Protein AF-A0A7S1T3N8-F1 (afdb_monomer)

Sequence (313 aa):
MVVNMQRLPTLLLLVLVLAVSGAQSAGCPNKCYRQGACTRGVCSCYRGFAGPDCVFELEHEAPGRPPYTTLVEGQEAPNKMRIAVASAQILGSTFHDDLDVVIPGLTVARQLAAQKHHVTLIFNMHEQRDMELRKVWQATLMEEGIQLQIIYYTNHYYLPSNLAQSFETYAWLSDWVQAGNKPYDIVFFHDGHGLPYISALAKHQDIPVSGLRDTLLVMSSQLPLLWLTTKGGGPGLKNVDELEINFIEHESARLMDHVIASSPYFDKWMHDRNWKLPWTTFTLPQPLPLGDIARLQAARHGGARGPKAGAEG

Nearest PDB structures (foldseek):
  3h2m-assembly2_B-3  TM=2.557E-01  e=8.636E-02  Bacillus anthracis str. A2012
  3h22-assembly2_B-3  TM=2.305E-01  e=5.942E-02  Bacillus anthracis str. A2012
  3h2f-assembly2_B-3  TM=2.416E-01  e=8.114E-02  Bacillus anthracis str. A2012
  3v5o-assembly2_B  TM=2.464E-01  e=2.199E-01  Bacillus anthracis str. A0248
  3tyc-assembly2_B  TM=2.323E-01  e=5.262E-01  Bacillus anthracis str. A2012

Secondary structure (DSSP, 8-state):
----TTSHHHHHHHHHHHHTTT---PPPGGGGGGSEEEETTEEEEPTTEESTTS-EE-------S-------TTPPPSS--EEEEEEEPPTT--TTS-HHHH-TTHHHHHHHHHTT-EEEEEEE-S----HHHHHHHHHHHHHTTEEEEEE---S-TTS-HHHHHHHHHHHHHHHHHHTTPPPPSEEEE-S-TTTTHHHHHHHHTT-TTSS-TT-EEEEEESS-HHHHHHTSS--S--SHHHHHHHHHHHHHHHH-SEEEESSHHHHHHHHTTT----TTEEE-PPPPPHHHHHHHHHHHHTTS----PPP--

Foldseek 3Di:
DDDDPPPVVVVVVVVVVVVVPPPDQDWAVVVLVVQADTDSNAGDGDPQFDDRSRPDRNDPPVVPVPPPPVVPVPDQDDDAFFEEEEFEADPPDDPVDDPCNRTVRVLVQLVSVVSVHQYEYEYEYADDPDPPVVVVVQVVVVVSNYHYHYDHDFPPPVDQPLVRLLVVVQVVQLVCVVVVHQHGQEYEYEDRLLSPQVLLVCCVVVVVSSNCVNHAYEYEDEQHLQCCQVVVPHVGDDDPSSVVSNVSSLNSQQSHPEYEYQAPVRVVVCVVVVRNHPPRYYYHHDDDHPVVVVVVVVVVVVPPDDDDDDDDD

Structure (mmCIF, N/CA/C/O backbone):
data_AF-A0A7S1T3N8-F1
#
_entry.id   AF-A0A7S1T3N8-F1
#
loop_
_atom_site.group_PDB
_atom_site.id
_atom_site.type_symbol
_atom_site.label_atom_id
_atom_site.label_alt_id
_atom_site.label_comp_id
_atom_site.label_asym_id
_atom_site.label_entity_id
_atom_site.label_seq_id
_atom_site.pdbx_PDB_ins_code
_atom_site.Cartn_x
_atom_site.Cartn_y
_atom_site.Cartn_z
_atom_site.occupancy
_atom_site.B_iso_or_equiv
_atom_site.auth_seq_id
_atom_site.auth_comp_id
_atom_site.auth_asym_id
_atom_site.auth_atom_id
_atom_site.pdbx_PDB_model_num
ATOM 1 N N . MET A 1 1 ? 36.416 -58.253 0.883 1.00 39.53 1 MET A N 1
ATOM 2 C CA . MET A 1 1 ? 35.378 -57.920 -0.116 1.00 39.53 1 MET A CA 1
ATOM 3 C C . MET A 1 1 ? 34.855 -56.530 0.202 1.00 39.53 1 MET A C 1
ATOM 5 O O . MET A 1 1 ? 34.050 -56.386 1.108 1.00 39.53 1 MET A O 1
ATOM 9 N N . VAL A 1 2 ? 35.391 -55.501 -0.455 1.00 34.88 2 VAL A N 1
ATOM 10 C CA . VAL A 1 2 ? 34.926 -54.117 -0.284 1.00 34.88 2 VAL A CA 1
ATOM 11 C C . VAL A 1 2 ? 33.882 -53.870 -1.366 1.00 34.88 2 VAL A C 1
ATOM 13 O O . VAL A 1 2 ? 34.214 -53.832 -2.550 1.00 34.88 2 VAL A O 1
ATOM 16 N N . VAL A 1 3 ? 32.611 -53.795 -0.973 1.00 39.34 3 VAL A N 1
ATOM 17 C CA . VAL A 1 3 ? 31.518 -53.448 -1.886 1.00 39.34 3 VAL A CA 1
ATOM 18 C C . VAL A 1 3 ? 31.625 -51.955 -2.184 1.00 39.34 3 VAL A C 1
ATOM 20 O O . VAL A 1 3 ? 31.587 -51.119 -1.285 1.00 39.34 3 VAL A O 1
ATOM 23 N N . ASN A 1 4 ? 31.807 -51.627 -3.459 1.00 42.50 4 ASN A N 1
ATOM 24 C CA . ASN A 1 4 ? 31.943 -50.261 -3.944 1.00 42.50 4 ASN A CA 1
ATOM 25 C C . ASN A 1 4 ? 30.584 -49.531 -3.852 1.00 42.50 4 ASN A C 1
ATOM 27 O O . ASN A 1 4 ? 29.713 -49.707 -4.703 1.00 42.50 4 ASN A O 1
ATOM 31 N N . MET A 1 5 ? 30.403 -48.725 -2.800 1.00 50.06 5 MET A N 1
ATOM 32 C CA . MET A 1 5 ? 29.178 -47.967 -2.486 1.00 50.06 5 MET A CA 1
ATOM 33 C C . MET A 1 5 ? 28.913 -46.750 -3.399 1.00 50.06 5 MET A C 1
ATOM 35 O O . MET A 1 5 ? 27.932 -46.042 -3.192 1.00 50.06 5 MET A O 1
ATOM 39 N N . GLN A 1 6 ? 29.722 -46.495 -4.434 1.00 56.12 6 GLN A N 1
ATOM 40 C CA . GLN A 1 6 ? 29.578 -45.298 -5.282 1.00 56.12 6 GLN A CA 1
ATOM 41 C C . GLN A 1 6 ? 28.647 -45.456 -6.501 1.00 56.12 6 GLN A C 1
ATOM 43 O O . GLN A 1 6 ? 28.441 -44.491 -7.229 1.00 56.12 6 GLN A O 1
ATOM 48 N N . ARG A 1 7 ? 28.058 -46.638 -6.747 1.00 52.31 7 ARG A N 1
ATOM 49 C CA . ARG A 1 7 ? 27.159 -46.872 -7.907 1.00 52.31 7 ARG A CA 1
ATOM 50 C C . ARG A 1 7 ? 25.672 -47.031 -7.567 1.00 52.31 7 ARG A C 1
ATOM 52 O O . ARG A 1 7 ? 24.852 -47.111 -8.477 1.00 52.31 7 ARG A O 1
ATOM 59 N N . LEU A 1 8 ? 25.315 -47.043 -6.281 1.00 53.03 8 LEU A N 1
ATOM 60 C CA . LEU A 1 8 ? 23.922 -47.128 -5.832 1.00 53.03 8 LEU A CA 1
ATOM 61 C C . LEU A 1 8 ? 23.061 -45.876 -6.133 1.00 53.03 8 LEU A C 1
ATOM 63 O O . LEU A 1 8 ? 21.901 -46.064 -6.498 1.00 53.03 8 LEU A O 1
ATOM 67 N N . PRO A 1 9 ? 23.560 -44.619 -6.045 1.00 58.12 9 PRO A N 1
ATOM 68 C CA . PRO A 1 9 ? 22.686 -43.454 -6.208 1.00 58.12 9 PRO A CA 1
ATOM 69 C C . PRO A 1 9 ? 22.286 -43.212 -7.670 1.00 58.12 9 PRO A C 1
ATOM 71 O O . PRO A 1 9 ? 21.166 -42.787 -7.933 1.00 58.12 9 PRO A O 1
ATOM 74 N N . THR A 1 10 ? 23.146 -43.541 -8.637 1.00 56.47 10 THR A N 1
ATOM 75 C CA . THR A 1 10 ? 22.876 -43.328 -10.069 1.00 56.47 10 THR A CA 1
ATOM 76 C C . THR A 1 10 ? 21.867 -44.325 -10.629 1.00 56.47 10 THR A C 1
ATOM 78 O O . THR A 1 10 ? 21.039 -43.947 -11.451 1.00 56.47 10 THR A O 1
ATOM 81 N N . LEU A 1 11 ? 21.898 -45.581 -10.167 1.00 55.72 11 LEU A N 1
ATOM 82 C CA . LEU A 1 11 ? 20.945 -46.607 -10.597 1.00 55.72 11 LEU A CA 1
ATOM 83 C C . LEU A 1 11 ? 19.537 -46.331 -10.042 1.00 55.72 11 LEU A C 1
ATOM 85 O O . LEU A 1 11 ? 18.557 -46.496 -10.763 1.00 55.72 11 LEU A O 1
ATOM 89 N N . LEU A 1 12 ? 19.440 -45.849 -8.794 1.00 58.31 12 LEU A N 1
ATOM 90 C CA . LEU A 1 12 ? 18.167 -45.448 -8.185 1.00 58.31 12 LEU A CA 1
ATOM 91 C C . LEU A 1 12 ? 17.565 -44.224 -8.894 1.00 58.31 12 LEU A C 1
ATOM 93 O O . LEU A 1 12 ? 16.363 -44.196 -9.149 1.00 58.31 12 LEU A O 1
ATOM 97 N N . LEU A 1 13 ? 18.405 -43.249 -9.271 1.00 56.78 13 LEU A N 1
ATOM 98 C CA . LEU A 1 13 ? 17.987 -42.078 -10.047 1.00 56.78 13 LEU A CA 1
ATOM 99 C C . LEU A 1 13 ? 17.473 -42.476 -11.440 1.00 56.78 13 LEU A C 1
ATOM 101 O O . LEU A 1 13 ? 16.457 -41.958 -11.887 1.00 56.78 13 LEU A O 1
ATOM 105 N N . LEU A 1 14 ? 18.139 -43.420 -12.114 1.00 57.19 14 LEU A N 1
ATOM 106 C CA . LEU A 1 14 ? 17.744 -43.886 -13.448 1.00 57.19 14 LEU A CA 1
ATOM 107 C C . LEU A 1 14 ? 16.432 -44.684 -13.421 1.00 57.19 14 LEU A C 1
ATOM 109 O O . LEU A 1 14 ? 15.612 -44.529 -14.321 1.00 57.19 14 LEU A O 1
ATOM 113 N N . VAL A 1 15 ? 16.197 -45.487 -12.377 1.00 61.00 15 VAL A N 1
ATOM 114 C CA . VAL A 1 15 ? 14.921 -46.199 -12.172 1.00 61.00 15 VAL A CA 1
ATOM 115 C C . VAL A 1 15 ? 13.784 -45.219 -11.861 1.00 61.00 15 VAL A C 1
ATOM 117 O O . VAL A 1 15 ? 12.695 -45.376 -12.404 1.00 61.00 15 VAL A O 1
ATOM 120 N N . LEU A 1 16 ? 14.036 -44.164 -11.076 1.00 56.06 16 LEU A N 1
ATOM 121 C CA . LEU A 1 16 ? 13.071 -43.079 -10.843 1.00 56.06 16 LEU A CA 1
ATOM 122 C C . LEU A 1 16 ? 12.761 -42.283 -12.122 1.0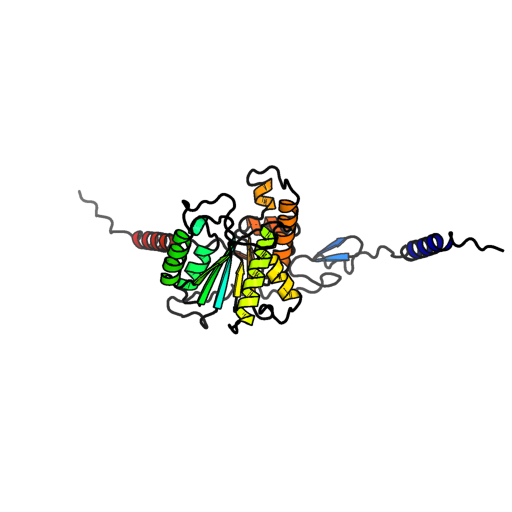0 56.06 16 LEU A C 1
ATOM 124 O O . LEU A 1 16 ? 11.599 -41.998 -12.390 1.00 56.06 16 LEU A O 1
ATOM 128 N N . VAL A 1 17 ? 13.765 -41.973 -12.949 1.00 58.44 17 VAL A N 1
ATOM 129 C CA . VAL A 1 17 ? 13.575 -41.255 -14.226 1.00 58.44 17 VAL A CA 1
ATOM 130 C C . VAL A 1 17 ? 12.825 -42.114 -15.256 1.00 58.44 17 VAL A C 1
ATOM 132 O O . VAL A 1 17 ? 11.947 -41.615 -15.962 1.00 58.44 17 VAL A O 1
ATOM 135 N N . LEU A 1 18 ? 13.105 -43.420 -15.319 1.00 54.91 18 LEU A N 1
ATOM 136 C CA . LEU A 1 18 ? 12.407 -44.338 -16.225 1.00 54.91 18 LEU A CA 1
ATOM 137 C C . LEU A 1 18 ? 10.982 -44.673 -15.750 1.00 54.91 18 LEU A C 1
ATOM 139 O O . LEU A 1 18 ? 10.100 -44.838 -16.590 1.00 54.91 18 LEU A O 1
ATOM 143 N N . ALA A 1 19 ? 10.715 -44.683 -14.439 1.00 52.31 19 ALA A N 1
ATOM 144 C CA . ALA A 1 19 ? 9.365 -44.857 -13.893 1.00 52.31 19 ALA A CA 1
ATOM 145 C C . ALA A 1 19 ? 8.427 -43.662 -14.176 1.00 52.31 19 ALA A C 1
ATOM 147 O O . ALA A 1 19 ? 7.209 -43.825 -14.170 1.00 52.31 19 ALA A O 1
ATOM 148 N N . VAL A 1 20 ? 8.971 -42.477 -14.484 1.00 50.81 20 VAL A N 1
ATOM 149 C CA . VAL A 1 20 ? 8.196 -41.271 -14.850 1.00 50.81 20 VAL A CA 1
ATOM 150 C C . VAL A 1 20 ? 7.869 -41.214 -16.354 1.00 50.81 20 VAL A C 1
ATOM 152 O O . VAL A 1 20 ? 7.015 -40.441 -16.781 1.00 50.81 20 VAL A O 1
ATOM 155 N N . SER A 1 21 ? 8.462 -42.079 -17.182 1.00 49.44 21 SER A N 1
ATOM 156 C CA . SER A 1 21 ? 8.301 -42.027 -18.648 1.00 49.44 21 SER A CA 1
ATOM 157 C C . SER A 1 21 ? 7.080 -42.795 -19.189 1.00 49.44 21 SER A C 1
ATOM 159 O O . SER A 1 21 ? 6.990 -43.063 -20.384 1.00 49.44 21 SER A O 1
ATOM 161 N N . GLY A 1 22 ? 6.117 -43.131 -18.325 1.00 51.34 22 GLY A N 1
ATOM 162 C CA . GLY A 1 22 ? 4.872 -43.824 -18.682 1.00 51.34 22 GLY A CA 1
ATOM 163 C C . GLY A 1 22 ? 3.629 -42.935 -18.817 1.00 51.34 22 GLY A C 1
ATOM 164 O O . GLY A 1 22 ? 2.530 -43.467 -18.954 1.00 51.34 22 GLY A O 1
ATOM 165 N N . ALA A 1 23 ? 3.749 -41.604 -18.771 1.00 50.69 23 ALA A N 1
ATOM 166 C CA . ALA A 1 23 ? 2.613 -40.717 -19.018 1.00 50.69 23 ALA A CA 1
ATOM 167 C C . ALA A 1 23 ? 2.347 -40.623 -20.527 1.00 50.69 23 ALA A C 1
ATOM 169 O O . ALA A 1 23 ? 2.868 -39.755 -21.228 1.00 50.69 23 ALA A O 1
ATOM 170 N N . GLN A 1 24 ? 1.532 -41.557 -21.024 1.00 49.16 24 GLN A N 1
ATOM 171 C CA . GLN A 1 24 ? 0.805 -41.425 -22.283 1.00 49.16 24 GLN A CA 1
ATOM 172 C C . GLN A 1 24 ? 0.286 -39.986 -22.381 1.00 49.16 24 GLN A C 1
ATOM 174 O O . GLN A 1 24 ? -0.334 -39.500 -21.434 1.00 49.16 24 GLN A O 1
ATOM 179 N N . SER A 1 25 ? 0.538 -39.296 -23.495 1.00 56.06 25 SER A N 1
ATOM 180 C CA . SER A 1 25 ? -0.051 -37.986 -23.760 1.00 56.06 25 SER A CA 1
ATOM 181 C C . SER A 1 25 ? -1.568 -38.134 -23.879 1.00 56.06 25 SER A C 1
ATOM 183 O O . SER A 1 25 ? -2.114 -38.263 -24.977 1.00 56.06 25 SER A O 1
ATOM 185 N N . ALA A 1 26 ? -2.253 -38.165 -22.740 1.00 67.56 26 ALA A N 1
ATOM 186 C CA . ALA A 1 26 ? -3.680 -37.978 -22.682 1.00 67.56 26 ALA A CA 1
ATOM 187 C C . ALA A 1 26 ? -3.944 -36.600 -23.292 1.00 67.56 26 ALA A C 1
ATOM 189 O O . ALA A 1 26 ? -3.371 -35.591 -22.868 1.00 67.56 26 ALA A O 1
ATOM 190 N N . GLY A 1 27 ? -4.758 -36.560 -24.348 1.00 82.31 27 GLY A N 1
ATOM 191 C CA . GLY A 1 27 ? -5.314 -35.295 -24.808 1.00 82.31 27 GLY A CA 1
ATOM 192 C C . GLY A 1 27 ? -5.984 -34.588 -23.630 1.00 82.31 27 GLY A C 1
ATOM 193 O O . GLY A 1 27 ? -6.394 -35.240 -22.670 1.00 82.31 27 GLY A O 1
ATOM 194 N N . CYS A 1 28 ? -6.075 -33.261 -23.679 1.00 88.81 28 CYS A N 1
ATOM 195 C CA . CYS A 1 28 ? -6.696 -32.544 -22.573 1.00 88.81 28 CYS A CA 1
ATOM 196 C C . CYS A 1 28 ? -8.110 -33.071 -22.305 1.00 88.81 28 CYS A C 1
ATOM 198 O O . CYS A 1 28 ? -8.856 -33.318 -23.267 1.00 88.81 28 CYS A O 1
ATOM 200 N N . PRO A 1 29 ? -8.480 -33.235 -21.025 1.00 90.00 29 PRO A N 1
ATOM 201 C CA . PRO A 1 29 ? -9.778 -33.771 -20.652 1.00 90.00 29 PRO A CA 1
ATOM 202 C C . PRO A 1 29 ? -10.873 -32.922 -21.305 1.00 90.00 29 PRO A C 1
ATOM 204 O O . PRO A 1 29 ? -10.806 -31.693 -21.308 1.00 90.00 29 PRO A O 1
ATOM 207 N N . ASN A 1 30 ? -11.800 -33.592 -21.996 1.00 91.06 30 ASN A N 1
ATOM 208 C CA . ASN A 1 30 ? -12.905 -32.986 -22.750 1.00 91.06 30 ASN A CA 1
ATOM 209 C C . ASN A 1 30 ? -12.514 -31.813 -23.677 1.00 91.06 30 ASN A C 1
ATOM 211 O O . ASN A 1 30 ? -13.335 -30.944 -23.969 1.00 91.06 30 ASN A O 1
ATOM 215 N N . LYS A 1 31 ? -11.260 -31.771 -24.164 1.00 92.25 31 LYS A N 1
ATOM 216 C CA . LYS A 1 31 ? -10.701 -30.651 -24.950 1.00 92.25 31 LYS A CA 1
ATOM 217 C C . LYS A 1 31 ? -10.884 -29.293 -24.253 1.00 92.25 31 LYS A C 1
ATOM 219 O O . LYS A 1 31 ? -11.163 -28.289 -24.912 1.00 92.25 31 LYS A O 1
ATOM 224 N N . CYS A 1 32 ? -10.761 -29.284 -22.926 1.00 91.00 32 CYS A N 1
ATOM 225 C CA . CYS A 1 32 ? -10.996 -28.122 -22.071 1.00 91.00 32 CYS A CA 1
ATOM 226 C C . CYS A 1 32 ? -12.376 -27.478 -22.272 1.00 91.00 32 CYS A C 1
ATOM 228 O O . CYS A 1 32 ? -12.496 -26.265 -22.136 1.00 91.00 32 CYS A O 1
ATOM 230 N N . TYR A 1 33 ? -13.373 -28.241 -22.745 1.00 92.25 33 TYR A N 1
ATOM 231 C CA . TYR A 1 33 ? -14.685 -27.749 -23.188 1.00 92.25 33 TYR A CA 1
ATOM 232 C C . TYR A 1 33 ? -14.634 -26.550 -24.158 1.00 92.25 33 TYR A C 1
ATOM 234 O O . TYR A 1 33 ? -15.627 -25.857 -24.352 1.00 92.25 33 TYR A O 1
ATOM 242 N N . ARG A 1 34 ? -13.487 -26.317 -24.819 1.00 91.88 34 ARG A N 1
ATOM 243 C CA . ARG A 1 34 ? -13.163 -25.082 -25.567 1.00 91.88 34 ARG A CA 1
ATOM 244 C C . ARG A 1 34 ? -13.230 -23.791 -24.732 1.00 91.88 34 ARG A C 1
ATOM 246 O O . ARG A 1 34 ? -13.223 -22.707 -25.302 1.00 91.88 34 ARG A O 1
ATOM 253 N N . GLN A 1 35 ? -13.230 -23.919 -23.409 1.00 93.88 35 GLN A N 1
ATOM 254 C CA . GLN A 1 35 ? -13.199 -22.843 -22.420 1.00 93.88 35 GLN A CA 1
ATOM 255 C C . GLN A 1 35 ? -11.810 -22.695 -21.777 1.00 93.88 35 GLN A C 1
ATOM 257 O O . GLN A 1 35 ? -11.667 -22.184 -20.670 1.00 93.88 35 GLN A O 1
ATOM 262 N N . GLY A 1 36 ? -10.759 -23.157 -22.457 1.00 92.75 36 GLY A N 1
ATOM 263 C CA . GLY A 1 36 ? -9.382 -23.039 -21.998 1.00 92.75 36 GLY A CA 1
ATOM 264 C C . GLY A 1 36 ? -8.367 -23.455 -23.054 1.00 92.75 36 GLY A C 1
ATOM 265 O O . GLY A 1 36 ? -8.703 -24.069 -24.069 1.00 92.75 36 GLY A O 1
ATOM 266 N N . ALA A 1 37 ? -7.101 -23.136 -22.799 1.00 92.88 37 ALA A N 1
ATOM 267 C CA . ALA A 1 37 ? -5.974 -23.557 -23.616 1.00 92.88 37 ALA A CA 1
ATOM 268 C C . ALA A 1 37 ? -5.438 -24.916 -23.140 1.00 92.88 37 ALA A C 1
ATOM 270 O O . ALA A 1 37 ? -5.109 -25.096 -21.968 1.00 92.88 37 ALA A O 1
ATOM 271 N N . CYS A 1 38 ? -5.322 -25.868 -24.064 1.00 92.00 38 CYS A N 1
ATOM 272 C CA . CYS A 1 38 ? -4.769 -27.191 -23.793 1.00 92.00 38 CYS A CA 1
ATOM 273 C C . CYS A 1 38 ? -3.245 -27.188 -23.953 1.00 92.00 38 CYS A C 1
ATOM 275 O O . CYS A 1 38 ? -2.746 -26.981 -25.059 1.00 92.00 38 CYS A O 1
ATOM 277 N N . THR A 1 39 ? -2.504 -27.483 -22.882 1.00 89.31 39 THR A N 1
ATOM 278 C CA . THR A 1 39 ? -1.041 -27.628 -22.934 1.00 89.31 39 THR A CA 1
ATOM 279 C C . THR A 1 39 ? -0.619 -28.923 -22.251 1.00 89.31 39 THR A C 1
ATOM 281 O O . THR A 1 39 ? -0.790 -29.079 -21.048 1.00 89.31 39 THR A O 1
ATOM 284 N N . ARG A 1 40 ? -0.055 -29.866 -23.022 1.00 87.75 40 ARG A N 1
ATOM 285 C CA . ARG A 1 40 ? 0.472 -31.156 -22.519 1.00 87.75 40 ARG A CA 1
ATOM 286 C C . ARG A 1 40 ? -0.520 -31.940 -21.633 1.00 87.75 40 ARG A C 1
ATOM 288 O O . ARG A 1 40 ? -0.131 -32.485 -20.608 1.00 87.75 40 ARG A O 1
ATOM 295 N N . GLY A 1 41 ? -1.794 -31.989 -22.027 1.00 87.31 41 GLY A N 1
ATOM 296 C CA . GLY A 1 41 ? -2.836 -32.734 -21.302 1.00 87.31 41 GLY A CA 1
ATOM 297 C C . GLY A 1 41 ? -3.470 -31.982 -20.126 1.00 87.31 41 GLY A C 1
ATOM 298 O O . GLY A 1 41 ? -4.377 -32.512 -19.493 1.00 87.31 41 GLY A O 1
ATOM 299 N N . VAL A 1 42 ? -3.046 -30.743 -19.864 1.00 88.94 42 VAL A N 1
ATOM 300 C CA . VAL A 1 42 ? -3.589 -29.881 -18.807 1.00 88.94 42 VAL A CA 1
ATOM 301 C C . VAL A 1 42 ? -4.342 -28.704 -19.424 1.00 88.94 42 VAL A C 1
ATOM 303 O O . VAL A 1 42 ? -3.867 -28.084 -20.381 1.00 88.94 42 VAL A O 1
ATOM 306 N N . CYS A 1 43 ? -5.514 -28.393 -18.874 1.00 90.38 43 CYS A N 1
ATOM 307 C CA . CYS A 1 43 ? -6.324 -27.251 -19.281 1.00 90.38 43 CYS A CA 1
ATOM 308 C C . CYS A 1 43 ? -5.987 -25.995 -18.477 1.00 90.38 43 CYS A C 1
ATOM 310 O O . CYS A 1 43 ? -5.996 -26.008 -17.250 1.00 90.38 43 CYS A O 1
ATOM 312 N N . SER A 1 44 ? -5.733 -24.896 -19.186 1.00 91.94 44 SER A N 1
ATOM 313 C CA . SER A 1 44 ? -5.624 -23.546 -18.633 1.00 91.94 44 SER A CA 1
ATOM 314 C C . SER A 1 44 ? -6.895 -22.775 -18.985 1.00 91.94 44 SER A C 1
ATOM 316 O O . SER A 1 44 ? -7.028 -22.306 -20.115 1.00 91.94 44 SER A O 1
ATOM 318 N N . CYS A 1 45 ? -7.846 -22.686 -18.056 1.00 89.75 45 CYS A N 1
ATOM 319 C CA . CYS A 1 45 ? -9.179 -22.140 -18.325 1.00 89.75 45 CYS A CA 1
ATOM 320 C C . CYS A 1 45 ? -9.173 -20.635 -18.614 1.00 89.75 45 CYS A C 1
ATOM 322 O O . CYS A 1 45 ? -8.375 -19.879 -18.058 1.00 89.75 45 CYS A O 1
ATOM 324 N N . TYR A 1 46 ? -10.069 -20.203 -19.501 1.00 85.81 46 TYR A N 1
ATOM 325 C CA . TYR A 1 46 ? -10.372 -18.794 -19.721 1.00 85.81 46 TYR A CA 1
ATOM 326 C C . TYR A 1 46 ? -11.117 -18.215 -18.509 1.00 85.81 46 TYR A C 1
ATOM 328 O O . TYR A 1 46 ? -11.688 -18.949 -17.700 1.00 85.81 46 TYR A O 1
ATOM 336 N N . ARG A 1 47 ? -11.096 -16.883 -18.362 1.00 78.38 47 ARG A N 1
ATOM 337 C CA . ARG A 1 47 ? -11.765 -16.189 -17.248 1.00 78.38 47 ARG A CA 1
ATOM 338 C C . ARG A 1 47 ? -13.244 -16.600 -17.184 1.00 78.38 47 ARG A C 1
ATOM 340 O O . ARG A 1 47 ? -13.918 -16.603 -18.208 1.00 78.38 47 ARG A O 1
ATOM 347 N N . GLY A 1 48 ? -13.723 -16.909 -15.978 1.00 77.94 48 GLY A N 1
ATOM 348 C CA . GLY A 1 48 ? -15.097 -17.363 -15.740 1.00 77.94 48 GLY A CA 1
ATOM 349 C C . GLY A 1 48 ? -15.284 -18.879 -15.808 1.00 77.94 48 GLY A C 1
ATOM 350 O O . GLY A 1 48 ? -16.388 -19.345 -15.571 1.00 77.94 48 GLY A O 1
ATOM 351 N N . PHE A 1 49 ? -14.229 -19.655 -16.079 1.00 86.19 49 PHE A N 1
ATOM 352 C CA . PHE A 1 49 ? -14.291 -21.115 -16.111 1.00 86.19 49 PHE A CA 1
ATOM 353 C C . PHE A 1 49 ? -13.243 -21.745 -15.193 1.00 86.19 49 PHE A C 1
ATOM 355 O O . PHE A 1 49 ? -12.137 -21.227 -15.031 1.00 86.19 49 PHE A O 1
ATOM 362 N N . ALA A 1 50 ? -13.585 -22.882 -14.598 1.00 84.62 50 ALA A N 1
ATOM 363 C CA . ALA A 1 50 ? -12.738 -23.630 -13.683 1.00 84.62 50 ALA A CA 1
ATOM 364 C C . ALA A 1 50 ? -12.931 -25.145 -13.838 1.00 84.62 50 ALA A C 1
ATOM 366 O O . ALA A 1 50 ? -13.824 -25.632 -14.532 1.00 84.62 50 ALA A O 1
ATOM 367 N N . GLY A 1 51 ? -12.072 -25.902 -13.158 1.00 85.62 51 GLY A N 1
ATOM 368 C CA . GLY A 1 51 ? -12.067 -27.361 -13.187 1.00 85.62 51 GLY A CA 1
ATOM 369 C C . GLY A 1 51 ? -10.978 -27.950 -14.084 1.00 85.62 51 GLY A C 1
ATOM 370 O O . GLY A 1 51 ? -10.357 -27.234 -14.871 1.00 85.62 51 GLY A O 1
ATOM 371 N N . PRO A 1 52 ? -10.735 -29.266 -13.969 1.00 84.94 52 PRO A N 1
ATOM 372 C CA . PRO A 1 52 ? -9.668 -29.960 -14.694 1.00 84.94 52 PRO A CA 1
ATOM 373 C C . PRO A 1 52 ? -9.829 -29.905 -16.222 1.00 84.94 52 PRO A C 1
ATOM 375 O O . PRO A 1 52 ? -8.847 -30.048 -16.946 1.00 84.94 52 PRO A O 1
ATOM 378 N N . ASP A 1 53 ? -11.047 -29.669 -16.706 1.00 92.38 53 ASP A N 1
ATOM 379 C CA . ASP A 1 53 ? -11.428 -29.532 -18.110 1.00 92.38 53 ASP A CA 1
ATOM 380 C C . ASP A 1 53 ? -12.216 -28.245 -18.411 1.00 92.38 53 ASP A C 1
ATOM 382 O O . ASP A 1 53 ? -12.777 -28.125 -19.496 1.00 92.38 53 ASP A O 1
ATOM 386 N N . CYS A 1 54 ? -12.244 -27.277 -17.492 1.00 91.81 54 CYS A N 1
ATOM 387 C CA . CYS A 1 54 ? -12.969 -26.007 -17.645 1.00 91.81 54 CYS A CA 1
ATOM 388 C C . CYS A 1 54 ? -14.498 -26.135 -17.785 1.00 91.81 54 CYS A C 1
ATOM 390 O O . CYS A 1 54 ? -15.133 -25.258 -18.368 1.00 91.81 54 CYS A O 1
ATOM 392 N N . VAL A 1 55 ? -15.095 -27.219 -17.271 1.00 92.06 55 VAL A N 1
ATOM 393 C CA . VAL A 1 55 ? -16.553 -27.432 -17.322 1.00 92.06 55 VAL A CA 1
ATOM 394 C C . VAL A 1 55 ? -17.336 -26.526 -16.374 1.00 92.06 55 VAL A C 1
ATOM 396 O O . VAL A 1 55 ? -18.500 -26.229 -16.633 1.00 92.06 55 VAL A O 1
ATOM 399 N N . PHE A 1 56 ? -16.726 -26.096 -15.269 1.00 77.50 56 PHE A N 1
ATOM 400 C CA . PHE A 1 56 ? -17.418 -25.272 -14.290 1.00 77.50 56 PHE A CA 1
ATOM 401 C C . PHE A 1 56 ? -17.391 -23.832 -14.764 1.00 77.50 56 PHE A C 1
ATOM 403 O O . PHE A 1 56 ? -16.361 -23.168 -14.667 1.00 77.50 56 PHE A O 1
ATOM 410 N N . GLU A 1 57 ? -18.519 -23.351 -15.269 1.00 81.75 57 GLU A N 1
ATOM 411 C CA . GLU A 1 57 ? -18.759 -21.920 -15.340 1.00 81.75 57 GLU A CA 1
ATOM 412 C C . GLU A 1 57 ? -18.815 -21.416 -13.898 1.00 81.75 57 GLU A C 1
ATOM 414 O O . GLU A 1 57 ? -19.665 -21.824 -13.104 1.00 81.75 57 GLU A O 1
ATOM 419 N N . LEU A 1 58 ? -17.831 -20.603 -13.527 1.00 74.75 58 LEU A N 1
ATOM 420 C CA . LEU A 1 58 ? -17.902 -19.826 -12.306 1.00 74.75 58 LEU A CA 1
ATOM 421 C C . LEU A 1 58 ? -19.059 -18.870 -12.550 1.00 74.75 58 LEU A C 1
ATOM 423 O O . LEU A 1 58 ? -18.916 -17.974 -13.383 1.00 74.75 58 LEU A O 1
ATOM 427 N N . GLU A 1 59 ? -20.212 -19.142 -11.927 1.00 55.00 59 GLU A N 1
ATOM 428 C CA . GLU A 1 59 ? -21.414 -18.338 -12.103 1.00 55.00 59 GLU A CA 1
ATOM 429 C C . GLU A 1 59 ? -21.020 -16.870 -12.004 1.00 55.00 59 GLU A C 1
ATOM 431 O O . GLU A 1 59 ? -20.617 -16.364 -10.954 1.00 55.00 59 GLU A O 1
ATOM 436 N N . HIS A 1 60 ? -21.109 -16.197 -13.150 1.00 49.56 60 HIS A N 1
ATOM 437 C CA . HIS A 1 60 ? -21.208 -14.765 -13.186 1.00 49.56 60 HIS A CA 1
ATOM 438 C C . HIS A 1 60 ? -22.573 -14.449 -12.561 1.00 49.56 60 HIS A C 1
ATOM 440 O O . HIS A 1 60 ? -23.518 -14.079 -13.257 1.00 49.56 60 HIS A O 1
ATOM 446 N N . GLU A 1 61 ? -22.633 -14.393 -11.231 1.00 38.59 61 GLU A N 1
ATOM 447 C CA . GLU A 1 61 ? -23.015 -13.093 -10.710 1.00 38.59 61 GLU A CA 1
ATOM 448 C C . GLU A 1 61 ? -21.973 -12.143 -11.303 1.00 38.59 61 GLU A C 1
ATOM 450 O O . GLU A 1 61 ? -20.907 -11.891 -10.741 1.00 38.59 61 GLU A O 1
ATOM 455 N N . ALA A 1 62 ? -22.257 -11.655 -12.525 1.00 42.16 62 ALA A N 1
ATOM 456 C CA . ALA A 1 62 ? -21.787 -10.349 -12.924 1.00 42.16 62 ALA A CA 1
ATOM 457 C C . ALA A 1 62 ? -21.996 -9.545 -11.655 1.00 42.16 62 ALA A C 1
ATOM 459 O O . ALA A 1 62 ? -23.135 -9.589 -11.176 1.00 42.16 62 ALA A O 1
ATOM 460 N N . PRO A 1 63 ? -20.955 -8.952 -11.038 1.00 46.94 63 PRO A N 1
ATOM 461 C CA . PRO A 1 63 ? -21.204 -8.095 -9.905 1.00 46.94 63 PRO A CA 1
ATOM 462 C C . PRO A 1 63 ? -22.242 -7.135 -10.449 1.00 46.94 63 PRO A C 1
ATOM 464 O O . PRO A 1 63 ? -21.937 -6.348 -11.353 1.00 46.94 63 PRO A O 1
ATOM 467 N N . GLY A 1 64 ? -23.505 -7.310 -10.025 1.00 36.09 64 GLY A N 1
ATOM 468 C CA . GLY A 1 64 ? -24.554 -6.366 -10.329 1.00 36.09 64 GLY A CA 1
ATOM 469 C C . GLY A 1 64 ? -23.883 -5.072 -9.966 1.00 36.09 64 GLY A C 1
ATOM 470 O O . GLY A 1 64 ? -23.296 -5.049 -8.879 1.00 36.09 64 GLY A O 1
ATOM 471 N N . ARG A 1 65 ? -23.769 -4.166 -10.961 1.00 35.12 65 ARG A N 1
ATOM 472 C CA . ARG A 1 65 ? -22.964 -2.932 -10.930 1.00 35.12 65 ARG A CA 1
ATOM 473 C C . ARG A 1 65 ? -22.607 -2.664 -9.478 1.00 35.12 65 ARG A C 1
ATOM 475 O O . ARG A 1 65 ? -23.602 -2.465 -8.773 1.00 35.12 65 ARG A O 1
ATOM 482 N N . PRO A 1 66 ? -21.319 -2.776 -9.047 1.00 38.00 66 PRO A N 1
ATOM 483 C CA . PRO A 1 66 ? -20.953 -2.850 -7.630 1.00 38.00 66 PRO A CA 1
ATOM 484 C C . PRO A 1 66 ? -21.891 -1.939 -6.876 1.00 38.00 66 PRO A C 1
ATOM 486 O O . PRO A 1 66 ? -22.127 -0.856 -7.425 1.00 38.00 66 PRO A O 1
ATOM 489 N N . PRO A 1 67 ? -22.452 -2.306 -5.717 1.00 36.66 67 PRO A N 1
ATOM 490 C CA . PRO A 1 67 ? -23.316 -1.400 -5.003 1.00 36.66 67 PRO A CA 1
ATOM 491 C C . PRO A 1 67 ? -22.458 -0.226 -4.486 1.00 36.66 67 PRO A C 1
ATOM 493 O O . PRO A 1 67 ? -22.419 0.045 -3.301 1.00 36.66 67 PRO A O 1
ATOM 496 N N . TYR A 1 68 ? -21.865 0.593 -5.357 1.00 40.16 68 TYR A N 1
ATOM 497 C CA . TYR A 1 68 ? -22.514 1.845 -5.679 1.00 40.16 68 TYR A CA 1
ATOM 498 C C . TYR A 1 68 ? -24.044 1.651 -5.593 1.00 40.16 68 TYR A C 1
ATOM 500 O O . TYR A 1 68 ? -24.785 1.685 -6.576 1.00 40.16 68 TYR A O 1
ATOM 508 N N . THR A 1 69 ? -24.552 1.599 -4.359 1.00 36.91 69 THR A N 1
ATOM 509 C CA . THR A 1 69 ? -25.373 2.720 -3.958 1.00 36.91 69 THR A CA 1
ATOM 510 C C . THR A 1 69 ? -24.754 3.912 -4.671 1.00 36.91 69 THR A C 1
ATOM 512 O O . THR A 1 69 ? -23.671 4.387 -4.335 1.00 36.91 69 THR A O 1
ATOM 515 N N . THR A 1 70 ? -25.385 4.341 -5.767 1.00 39.50 70 THR A N 1
ATOM 516 C CA . THR A 1 70 ? -25.460 5.771 -5.998 1.00 39.50 70 THR A CA 1
ATOM 517 C C . THR A 1 70 ? -25.660 6.309 -4.599 1.00 39.50 70 THR A C 1
ATOM 519 O O . THR A 1 70 ? -26.679 5.969 -3.990 1.00 39.50 70 THR A O 1
ATOM 522 N N . LEU A 1 71 ? -24.636 6.933 -4.013 1.00 42.53 71 LEU A N 1
ATOM 523 C CA . LEU A 1 71 ? -24.852 7.717 -2.821 1.00 42.53 71 LEU A CA 1
ATOM 524 C C . LEU A 1 71 ? -25.884 8.709 -3.323 1.00 42.53 71 LEU A C 1
ATOM 526 O O . LEU A 1 71 ? -25.571 9.622 -4.085 1.00 42.53 71 LEU A O 1
ATOM 530 N N . VAL A 1 72 ? -27.149 8.383 -3.074 1.00 41.66 72 VAL A N 1
ATOM 531 C CA . VAL A 1 72 ? -28.246 9.301 -3.251 1.00 41.66 72 VAL A CA 1
ATOM 532 C C . VAL A 1 72 ? -27.799 10.440 -2.363 1.00 41.66 72 VAL A C 1
ATOM 534 O O . VAL A 1 72 ? -27.511 10.193 -1.189 1.00 41.66 72 VAL A O 1
ATOM 537 N N . GLU A 1 73 ? -27.581 11.618 -2.948 1.00 41.81 73 GLU A N 1
ATOM 538 C CA . GLU A 1 73 ? -27.155 12.801 -2.205 1.00 41.81 73 GLU A CA 1
ATOM 539 C C . GLU A 1 73 ? -27.954 12.857 -0.894 1.00 41.81 73 GLU A C 1
ATOM 541 O O . GLU A 1 73 ? -29.178 12.978 -0.915 1.00 41.81 73 GLU A O 1
ATOM 546 N N . GLY A 1 74 ? -27.273 12.646 0.239 1.00 46.78 74 GLY A N 1
ATOM 547 C CA . GLY A 1 74 ? -27.899 12.608 1.563 1.00 46.78 74 GLY A CA 1
ATOM 548 C C . GLY A 1 74 ? -27.997 11.255 2.288 1.00 46.78 74 GLY A C 1
ATOM 549 O O . GLY A 1 74 ? -28.448 11.265 3.430 1.00 46.78 74 GLY A O 1
ATOM 550 N N . GLN A 1 75 ? -27.571 10.113 1.727 1.00 44.03 75 GLN A N 1
ATOM 551 C CA . GLN A 1 75 ? -27.425 8.872 2.515 1.00 44.03 75 GLN A CA 1
ATOM 552 C C . GLN A 1 75 ? -26.005 8.721 3.081 1.00 44.03 75 GLN A C 1
ATOM 554 O O . GLN A 1 75 ? -25.035 8.612 2.333 1.00 44.03 75 GLN A O 1
ATOM 559 N N . GLU A 1 76 ? -25.890 8.718 4.414 1.00 48.81 76 GLU A N 1
ATOM 560 C CA . GLU A 1 76 ? -24.627 8.466 5.118 1.00 48.81 76 GLU A CA 1
ATOM 561 C C . GLU A 1 76 ? -24.148 7.025 4.879 1.00 48.81 76 GLU A C 1
ATOM 563 O O . GLU A 1 76 ? -24.944 6.083 4.873 1.00 48.81 76 GLU A O 1
ATOM 568 N N . ALA A 1 77 ? -22.838 6.858 4.665 1.00 51.12 77 ALA A N 1
ATOM 569 C CA . ALA A 1 77 ? -22.220 5.549 4.493 1.00 51.12 77 ALA A CA 1
ATOM 570 C C . ALA A 1 77 ? -22.520 4.647 5.708 1.00 51.12 77 ALA A C 1
ATOM 572 O O . ALA A 1 77 ? -22.526 5.132 6.846 1.00 51.12 77 ALA A O 1
ATOM 573 N N . PRO A 1 78 ? -22.763 3.340 5.500 1.00 53.47 78 PRO A N 1
ATOM 574 C CA . PRO A 1 78 ? -23.055 2.427 6.594 1.00 53.47 78 PRO A CA 1
ATOM 575 C C . PRO A 1 78 ? -21.825 2.329 7.505 1.00 53.47 78 PRO A C 1
ATOM 577 O O . PRO A 1 78 ? -20.802 1.796 7.101 1.00 53.47 78 PRO A O 1
ATOM 580 N N . ASN A 1 79 ? -21.947 2.850 8.728 1.00 68.75 79 ASN A N 1
ATOM 581 C CA . ASN A 1 79 ? -20.921 2.939 9.773 1.00 68.75 79 ASN A CA 1
ATOM 582 C C . ASN A 1 79 ? -19.573 3.589 9.387 1.00 68.75 79 ASN A C 1
ATOM 584 O O . ASN A 1 79 ? -18.912 3.306 8.391 1.00 68.75 79 ASN A O 1
ATOM 588 N N . LYS A 1 80 ? -19.091 4.445 10.289 1.00 88.31 80 LYS A N 1
ATOM 589 C CA . LYS A 1 80 ? -17.775 5.075 10.189 1.00 88.31 80 LYS A CA 1
ATOM 590 C C . LYS A 1 80 ? -16.652 4.031 10.305 1.00 88.31 80 LYS A C 1
ATOM 592 O O . LYS A 1 80 ? -16.335 3.583 11.404 1.00 88.31 80 LYS A O 1
ATOM 597 N N . MET A 1 81 ? -16.044 3.673 9.174 1.00 94.06 81 MET A N 1
ATOM 598 C CA . MET A 1 81 ? -14.871 2.785 9.121 1.00 94.06 81 MET A CA 1
ATOM 599 C C . MET A 1 81 ? -13.576 3.455 9.612 1.00 94.06 81 MET A C 1
ATOM 601 O O . MET A 1 81 ? -13.409 4.671 9.483 1.00 94.06 81 MET A O 1
ATOM 605 N N . ARG A 1 82 ? -12.653 2.643 10.138 1.00 95.19 82 ARG A N 1
ATOM 606 C CA . ARG A 1 82 ? -11.246 2.965 10.419 1.00 95.19 82 ARG A CA 1
ATOM 607 C C . ARG A 1 82 ? -10.397 2.541 9.229 1.00 95.19 82 ARG A C 1
ATOM 609 O O . ARG A 1 82 ? -10.242 1.347 8.977 1.00 95.19 82 ARG A O 1
ATOM 616 N N . ILE A 1 83 ? -9.838 3.514 8.523 1.00 98.00 83 ILE A N 1
ATOM 617 C CA . ILE A 1 83 ? -9.097 3.300 7.285 1.00 98.00 83 ILE A CA 1
ATOM 618 C C . ILE A 1 83 ? -7.677 3.833 7.450 1.00 98.00 83 ILE A C 1
ATOM 620 O O . ILE A 1 83 ? -7.480 5.020 7.710 1.00 98.00 83 ILE A O 1
ATOM 624 N N . ALA A 1 84 ? -6.691 2.959 7.283 1.00 98.19 84 ALA A N 1
ATOM 625 C CA . ALA A 1 84 ? -5.305 3.366 7.123 1.00 98.19 84 ALA A CA 1
ATOM 626 C C . ALA A 1 84 ? -5.017 3.540 5.630 1.00 98.19 84 ALA A C 1
ATOM 628 O O . ALA A 1 84 ? -5.258 2.622 4.854 1.00 98.19 84 ALA A O 1
ATOM 629 N N . VAL A 1 85 ? -4.501 4.693 5.218 1.00 97.81 85 VAL A N 1
ATOM 630 C CA . VAL A 1 85 ? -3.963 4.904 3.872 1.00 97.81 85 VAL A CA 1
ATOM 631 C C . VAL A 1 85 ? -2.446 4.890 3.990 1.00 97.81 85 VAL A C 1
ATOM 633 O O . VAL A 1 85 ? -1.870 5.810 4.558 1.00 97.81 85 VAL A O 1
ATOM 636 N N . ALA A 1 86 ? -1.796 3.839 3.504 1.00 97.06 86 ALA A N 1
ATOM 637 C CA . ALA A 1 86 ? -0.343 3.728 3.485 1.00 97.06 86 ALA A CA 1
ATOM 638 C C . ALA A 1 86 ? 0.199 4.218 2.140 1.00 97.06 86 ALA A C 1
ATOM 640 O O . ALA A 1 86 ? -0.284 3.800 1.091 1.00 97.06 86 ALA A O 1
ATOM 641 N N . SER A 1 87 ? 1.193 5.101 2.166 1.00 94.25 87 SER A N 1
ATOM 642 C CA . SER A 1 87 ? 1.822 5.679 0.976 1.00 94.25 87 SER A CA 1
ATOM 643 C C . SER A 1 87 ? 3.325 5.825 1.200 1.00 94.25 87 SER A C 1
ATOM 645 O O . SER A 1 87 ? 3.774 6.028 2.332 1.00 94.25 87 SER A O 1
ATOM 647 N N . ALA A 1 88 ? 4.103 5.765 0.123 1.00 90.75 88 ALA A N 1
ATOM 648 C CA . ALA A 1 88 ? 5.521 6.115 0.131 1.00 90.75 88 ALA A CA 1
ATOM 649 C C . ALA A 1 88 ? 5.758 7.405 -0.664 1.00 90.75 88 ALA A C 1
ATOM 651 O O . ALA A 1 88 ? 4.980 7.740 -1.558 1.00 90.75 88 ALA A O 1
ATOM 652 N N . GLN A 1 89 ? 6.807 8.143 -0.305 1.00 86.06 89 GLN A N 1
ATOM 653 C CA . GLN A 1 89 ? 7.240 9.329 -1.037 1.00 86.06 89 GLN A CA 1
ATOM 654 C C . GLN A 1 89 ? 7.671 8.947 -2.459 1.00 86.06 89 GLN A C 1
ATOM 656 O O . GLN A 1 89 ? 8.417 7.986 -2.647 1.00 86.06 89 GLN A O 1
ATOM 661 N N . ILE A 1 90 ? 7.246 9.724 -3.459 1.00 80.19 90 ILE A N 1
ATOM 662 C CA . ILE A 1 90 ? 7.721 9.541 -4.835 1.00 80.19 90 ILE A CA 1
ATOM 663 C C . ILE A 1 90 ? 9.225 9.825 -4.892 1.00 80.19 90 ILE A C 1
ATOM 665 O O . ILE A 1 90 ? 9.698 10.877 -4.456 1.00 80.19 90 ILE A O 1
ATOM 669 N N . LEU A 1 91 ? 9.996 8.908 -5.480 1.00 73.00 91 LEU A N 1
ATOM 670 C CA . LEU A 1 91 ? 11.427 9.120 -5.670 1.00 73.00 91 LEU A CA 1
ATOM 671 C C . LEU A 1 91 ? 11.674 10.361 -6.542 1.00 73.00 91 LEU A C 1
ATOM 673 O O . LEU A 1 91 ? 11.228 10.432 -7.685 1.00 73.00 91 LEU A O 1
ATOM 677 N N . GLY A 1 92 ? 12.427 11.319 -6.004 1.00 71.56 92 GLY A N 1
ATOM 678 C CA . GLY A 1 92 ? 12.762 12.568 -6.689 1.00 71.56 92 GLY A CA 1
ATOM 679 C C . GLY A 1 92 ? 11.799 13.726 -6.423 1.00 71.56 92 GLY A C 1
ATOM 680 O O . GLY A 1 92 ? 12.115 14.838 -6.839 1.00 71.56 92 GLY A O 1
ATOM 681 N N . SER A 1 93 ? 10.687 13.511 -5.706 1.00 78.88 93 SER A N 1
ATOM 682 C CA . SER A 1 93 ? 9.881 14.624 -5.196 1.00 78.88 93 SER A CA 1
ATOM 683 C C . SER A 1 93 ? 10.596 15.322 -4.038 1.00 78.88 93 SER A C 1
ATOM 685 O O . SER A 1 93 ? 11.310 14.700 -3.246 1.00 78.88 93 SER A O 1
ATOM 687 N N . THR A 1 94 ? 10.377 16.624 -3.922 1.00 76.88 94 THR A N 1
ATOM 688 C CA . THR A 1 94 ? 10.978 17.503 -2.920 1.00 76.88 94 THR A CA 1
ATOM 689 C C . THR A 1 94 ? 9.905 18.127 -2.035 1.00 76.88 94 THR A C 1
ATOM 691 O O . THR A 1 94 ? 8.727 18.150 -2.371 1.00 76.88 94 THR A O 1
ATOM 694 N N . PHE A 1 95 ? 10.314 18.708 -0.910 1.00 73.31 95 PHE A N 1
ATOM 695 C CA . PHE A 1 95 ? 9.410 19.437 -0.012 1.00 73.31 95 PHE A CA 1
ATOM 696 C C . PHE A 1 95 ? 8.854 20.749 -0.590 1.00 73.31 95 PHE A C 1
ATOM 698 O O . PHE A 1 95 ? 8.040 21.402 0.060 1.00 73.31 95 PHE A O 1
ATOM 705 N N . HIS A 1 96 ? 9.308 21.154 -1.778 1.00 75.94 96 HIS A N 1
ATOM 706 C CA . HIS A 1 96 ? 8.770 22.305 -2.501 1.00 75.94 96 HIS A CA 1
ATOM 707 C C . HIS A 1 96 ? 7.628 21.932 -3.446 1.00 75.94 96 HIS A C 1
ATOM 709 O O . HIS A 1 96 ? 6.935 22.830 -3.921 1.00 75.94 96 HIS A O 1
ATOM 715 N N . ASP A 1 97 ? 7.445 20.641 -3.722 1.00 80.62 97 ASP A N 1
ATOM 716 C CA . ASP A 1 97 ? 6.332 20.161 -4.527 1.00 80.62 97 ASP A CA 1
ATOM 717 C C . ASP A 1 97 ? 5.034 20.176 -3.712 1.00 80.62 97 ASP A C 1
ATOM 719 O O . ASP A 1 97 ? 5.040 20.149 -2.477 1.00 80.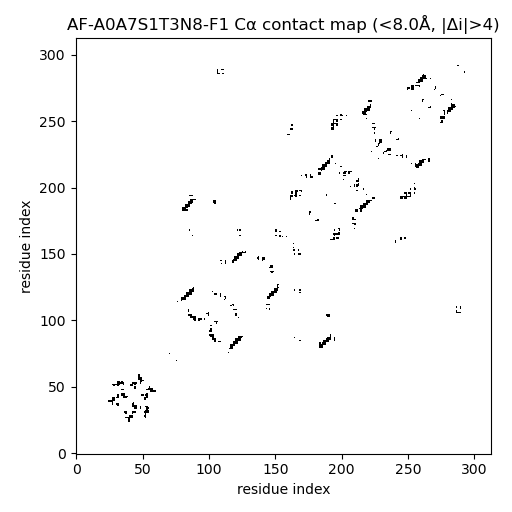62 97 ASP A O 1
ATOM 723 N N . ASP A 1 98 ? 3.904 20.197 -4.416 1.00 82.31 98 ASP A N 1
ATOM 724 C CA . ASP A 1 98 ? 2.594 20.105 -3.782 1.00 82.31 98 ASP A CA 1
ATOM 725 C C . ASP A 1 98 ? 2.486 18.831 -2.934 1.00 82.31 98 ASP A C 1
ATOM 727 O O . ASP A 1 98 ? 2.959 17.756 -3.310 1.00 82.31 98 ASP A O 1
ATOM 731 N N . LEU A 1 99 ? 1.805 18.928 -1.790 1.00 82.69 99 LEU A N 1
ATOM 732 C CA . LEU A 1 99 ? 1.718 17.813 -0.845 1.00 82.69 99 LEU A CA 1
ATOM 733 C C . LEU A 1 99 ? 1.057 16.566 -1.460 1.00 82.69 99 LEU A C 1
ATOM 735 O O . LEU A 1 99 ? 1.447 15.450 -1.132 1.00 82.69 99 LEU A O 1
ATOM 739 N N . ASP A 1 100 ? 0.107 16.746 -2.384 1.00 83.56 100 ASP A N 1
ATOM 740 C CA . ASP A 1 100 ? -0.527 15.647 -3.129 1.00 83.56 100 ASP A CA 1
ATOM 741 C C . ASP A 1 100 ? 0.423 14.970 -4.137 1.00 83.56 100 ASP A C 1
ATOM 743 O O . ASP A 1 100 ? 0.194 13.828 -4.524 1.00 83.56 100 ASP A O 1
ATOM 747 N N . VAL A 1 101 ? 1.504 15.643 -4.546 1.00 82.44 101 VAL A N 1
ATOM 748 C CA . VAL A 1 101 ? 2.576 15.051 -5.364 1.00 82.44 101 VAL A CA 1
ATOM 749 C C . VAL A 1 101 ? 3.550 14.287 -4.472 1.00 82.44 101 VAL A C 1
ATOM 751 O O . VAL A 1 101 ? 3.945 13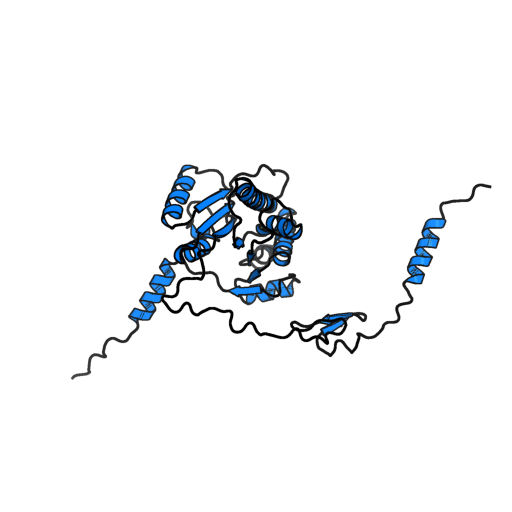.168 -4.791 1.00 82.44 101 VAL A O 1
ATOM 754 N N . VAL A 1 102 ? 3.926 14.877 -3.335 1.00 85.12 102 VAL A N 1
ATOM 755 C CA . VAL A 1 102 ? 4.862 14.259 -2.384 1.00 85.12 102 VAL A CA 1
ATOM 756 C C . VAL A 1 102 ? 4.257 13.018 -1.727 1.00 85.12 102 VAL A C 1
ATOM 758 O O . VAL A 1 102 ? 4.968 12.039 -1.493 1.00 85.12 102 VAL A O 1
ATOM 761 N N . ILE A 1 103 ? 2.952 13.054 -1.442 1.00 88.81 103 ILE A N 1
ATOM 762 C CA . ILE A 1 103 ? 2.197 11.979 -0.804 1.00 88.81 103 ILE A CA 1
ATOM 763 C C . ILE A 1 103 ? 1.096 11.495 -1.764 1.00 88.81 103 ILE A C 1
ATOM 765 O O . ILE A 1 103 ? -0.043 11.957 -1.667 1.00 88.81 103 ILE A O 1
ATOM 769 N N . PRO A 1 104 ? 1.388 10.523 -2.647 1.00 87.50 104 PRO A N 1
ATOM 770 C CA . PRO A 1 104 ? 0.427 9.998 -3.623 1.00 87.50 104 PRO A CA 1
ATOM 771 C C . PRO A 1 104 ? -0.932 9.602 -3.023 1.00 87.50 104 PRO A C 1
ATOM 773 O O . PRO A 1 104 ? -1.994 9.889 -3.573 1.00 87.50 104 PRO A O 1
ATOM 776 N N . GLY A 1 105 ? -0.918 8.980 -1.839 1.00 91.12 105 GLY A N 1
ATOM 777 C CA . GLY A 1 105 ? -2.131 8.557 -1.139 1.00 91.12 105 GLY A CA 1
ATOM 778 C C . GLY A 1 105 ? -2.975 9.680 -0.527 1.00 91.12 105 GLY A C 1
ATOM 779 O O . GLY A 1 105 ? -4.081 9.405 -0.057 1.00 91.12 105 GLY A O 1
ATOM 780 N N . LEU A 1 106 ? -2.513 10.935 -0.514 1.00 92.56 106 LEU A N 1
ATOM 781 C CA . LEU A 1 106 ? -3.187 12.017 0.210 1.00 92.56 106 LEU A CA 1
ATOM 782 C C . LEU A 1 106 ? -4.556 12.363 -0.378 1.00 92.56 106 LEU A C 1
ATOM 784 O O . LEU A 1 106 ? -5.516 12.550 0.371 1.00 92.56 106 LEU A O 1
ATOM 788 N N . THR A 1 107 ? -4.690 12.392 -1.704 1.00 91.31 107 THR A N 1
ATOM 789 C CA . THR A 1 107 ? -5.986 12.693 -2.327 1.00 91.31 107 THR A CA 1
ATOM 790 C C . THR A 1 107 ? -7.035 11.628 -1.975 1.00 91.31 107 THR A C 1
ATOM 792 O O . THR A 1 107 ? -8.184 11.966 -1.682 1.00 91.31 107 THR A O 1
ATOM 795 N N . VAL A 1 108 ? -6.642 10.349 -1.903 1.00 91.56 108 VAL A N 1
ATOM 796 C CA . VAL A 1 108 ? -7.515 9.265 -1.414 1.00 91.56 108 VAL A CA 1
ATOM 797 C C . VAL A 1 108 ? -7.888 9.496 0.053 1.00 91.56 108 VAL A C 1
ATOM 799 O O . VAL A 1 108 ? -9.068 9.446 0.399 1.00 91.56 108 VAL A O 1
ATOM 802 N N . ALA A 1 109 ? -6.910 9.805 0.910 1.00 94.81 109 ALA A N 1
ATOM 803 C CA . ALA A 1 109 ? -7.143 10.061 2.332 1.00 94.81 109 ALA A CA 1
ATOM 804 C C . ALA A 1 109 ? -8.137 11.214 2.564 1.00 94.81 109 ALA A C 1
ATOM 806 O O . ALA A 1 109 ? -9.068 11.072 3.357 1.00 94.81 109 ALA A O 1
ATOM 807 N N . ARG A 1 110 ? -8.005 12.314 1.814 1.00 93.06 110 ARG A N 1
ATOM 808 C CA . ARG A 1 110 ? -8.915 13.471 1.860 1.00 93.06 110 ARG A CA 1
ATOM 809 C C . ARG A 1 110 ? -10.340 13.127 1.464 1.00 93.06 110 ARG A C 1
ATOM 811 O O . ARG A 1 110 ? -11.280 13.551 2.132 1.00 93.06 110 ARG A O 1
ATOM 818 N N . GLN A 1 111 ? -10.526 12.336 0.411 1.00 90.00 111 GLN A N 1
ATOM 819 C CA . GLN A 1 111 ? -11.868 11.918 0.006 1.00 90.00 111 GLN A CA 1
ATOM 820 C C . GLN A 1 111 ? -12.525 10.995 1.038 1.00 90.00 111 GLN A C 1
ATOM 822 O O . GLN A 1 111 ? -13.713 11.145 1.322 1.00 90.00 111 GLN A O 1
ATOM 827 N N . LEU A 1 112 ? -11.759 10.087 1.645 1.00 91.88 112 LEU A N 1
ATOM 828 C CA . LEU A 1 112 ? -12.255 9.218 2.715 1.00 91.88 112 LEU A CA 1
ATOM 829 C C . LEU A 1 112 ? -12.592 10.012 3.988 1.00 91.88 112 LEU A C 1
ATOM 831 O O . LEU A 1 112 ? -13.617 9.759 4.624 1.00 91.88 112 LEU A O 1
ATOM 835 N N . ALA A 1 113 ? -11.777 11.010 4.339 1.00 92.06 113 ALA A N 1
ATOM 836 C CA . ALA A 1 113 ? -12.035 11.895 5.471 1.00 92.06 113 ALA A CA 1
ATOM 837 C C . ALA A 1 113 ? -13.283 12.764 5.238 1.00 92.06 113 ALA A C 1
ATOM 839 O O . ALA A 1 113 ? -14.122 12.889 6.131 1.00 92.06 113 ALA A O 1
ATOM 840 N N . ALA A 1 114 ? -13.480 13.271 4.014 1.00 89.12 114 ALA A N 1
ATOM 841 C CA . ALA A 1 114 ? -14.683 14.012 3.622 1.00 89.12 114 ALA A CA 1
ATOM 842 C C . ALA A 1 114 ? -15.968 13.165 3.720 1.00 89.12 114 ALA A C 1
ATOM 844 O O . ALA A 1 114 ? -17.041 13.692 4.009 1.00 89.12 114 ALA A O 1
ATOM 845 N N . GLN A 1 115 ? -15.859 11.843 3.558 1.00 87.25 115 GLN A N 1
ATOM 846 C CA . GLN A 1 115 ? -16.943 10.879 3.802 1.00 87.25 115 GLN A CA 1
ATOM 847 C C . GLN A 1 115 ? -17.126 10.536 5.293 1.00 87.25 115 GLN A C 1
ATOM 849 O O . GLN A 1 115 ? -17.878 9.629 5.644 1.00 87.25 115 GLN A O 1
ATOM 854 N N . LYS A 1 116 ? -16.472 11.287 6.187 1.00 89.88 116 LYS A N 1
ATOM 855 C CA . LYS A 1 116 ? -16.508 11.145 7.644 1.00 89.88 116 LYS A CA 1
ATOM 856 C C . LYS A 1 116 ? -15.947 9.816 8.158 1.00 89.88 116 LYS A C 1
ATOM 858 O O . LYS A 1 116 ? -16.349 9.416 9.246 1.00 89.88 116 LYS A O 1
ATOM 863 N N . HIS A 1 117 ? -15.026 9.147 7.459 1.00 94.12 117 HIS A N 1
ATOM 864 C CA . HIS A 1 117 ? -14.299 7.983 7.995 1.00 94.12 117 HIS A CA 1
ATOM 865 C C . HIS A 1 117 ? -13.246 8.385 9.045 1.00 94.12 117 HIS A C 1
ATOM 867 O O . HIS A 1 117 ? -12.882 9.552 9.163 1.00 94.12 117 HIS A O 1
ATOM 873 N N . HIS A 1 118 ? -12.782 7.440 9.869 1.00 95.19 118 HIS A N 1
ATOM 874 C CA . HIS A 1 118 ? -11.566 7.633 10.668 1.00 95.19 118 HIS A CA 1
ATOM 875 C C . HIS A 1 118 ? -10.372 7.310 9.775 1.00 95.19 118 HIS A C 1
ATOM 877 O O . HIS A 1 118 ? -10.172 6.141 9.452 1.00 95.19 118 HIS A O 1
ATOM 883 N N . VAL A 1 119 ? -9.612 8.324 9.362 1.00 97.75 119 VAL A N 1
ATOM 884 C CA . VAL A 1 119 ? -8.514 8.151 8.406 1.00 97.75 119 VAL A CA 1
ATOM 885 C C . VAL A 1 119 ? -7.172 8.383 9.083 1.00 97.75 119 VAL A C 1
ATOM 887 O O . VAL A 1 119 ? -6.929 9.455 9.637 1.00 97.75 119 VAL A O 1
ATOM 890 N N . THR A 1 120 ? -6.290 7.392 8.977 1.00 98.25 120 THR A N 1
ATOM 891 C CA . THR A 1 120 ? -4.875 7.523 9.329 1.00 98.25 120 THR A CA 1
ATOM 892 C C . THR A 1 120 ? -4.041 7.428 8.060 1.00 98.25 120 THR A C 1
ATOM 894 O O . THR A 1 120 ? -4.092 6.418 7.367 1.00 98.25 120 THR A O 1
ATOM 897 N N . LEU A 1 121 ? -3.273 8.464 7.740 1.00 97.50 121 LEU A N 1
ATOM 898 C CA . LEU A 1 121 ? -2.341 8.474 6.617 1.00 97.50 121 LEU A CA 1
ATOM 899 C C . LEU A 1 121 ? -0.956 8.068 7.125 1.00 97.50 121 LEU A C 1
ATOM 901 O O . LEU A 1 121 ? -0.324 8.824 7.858 1.00 97.50 121 LEU A O 1
ATOM 905 N N . ILE A 1 122 ? -0.499 6.873 6.757 1.00 96.31 122 ILE A N 1
ATOM 906 C CA . ILE A 1 122 ? 0.839 6.363 7.066 1.00 96.31 122 ILE A CA 1
ATOM 907 C C . ILE A 1 122 ? 1.745 6.718 5.891 1.00 96.31 122 ILE A C 1
ATOM 909 O O . ILE A 1 122 ? 1.605 6.169 4.799 1.00 96.31 122 ILE A O 1
ATOM 913 N N . PHE A 1 123 ? 2.667 7.646 6.105 1.00 93.44 123 PHE A N 1
ATOM 914 C CA . PHE A 1 123 ? 3.552 8.160 5.073 1.00 93.44 123 PHE A CA 1
ATOM 915 C C . PHE A 1 123 ? 5.001 7.741 5.319 1.00 93.44 123 PHE A C 1
ATOM 917 O O . PHE A 1 123 ? 5.625 8.169 6.292 1.00 93.44 123 PHE A O 1
ATOM 924 N N . ASN A 1 124 ? 5.537 6.920 4.415 1.00 91.44 124 ASN A N 1
ATOM 925 C CA . ASN A 1 124 ? 6.938 6.518 4.408 1.00 91.44 124 ASN A CA 1
ATOM 926 C C . ASN A 1 124 ? 7.762 7.551 3.636 1.00 91.44 124 ASN A C 1
ATOM 928 O O . ASN A 1 124 ? 7.660 7.670 2.416 1.00 91.44 124 ASN A O 1
ATOM 932 N N . MET A 1 125 ? 8.568 8.309 4.367 1.00 85.94 125 MET A N 1
ATOM 933 C CA . MET A 1 125 ? 9.336 9.439 3.865 1.00 85.94 125 MET A CA 1
ATOM 934 C C . MET A 1 125 ? 10.819 9.070 3.77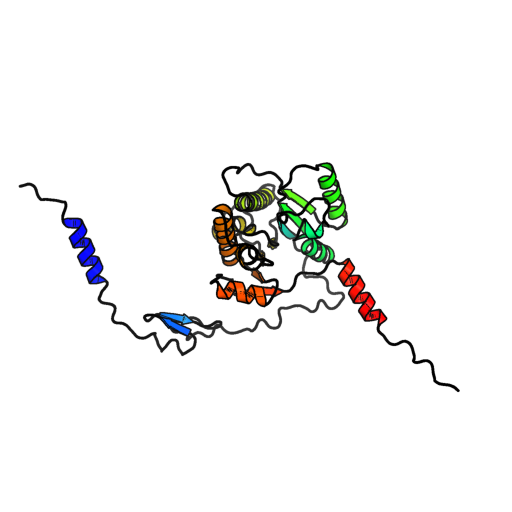9 1.00 85.94 125 MET A C 1
ATOM 936 O O . MET A 1 125 ? 11.395 8.570 4.745 1.00 85.94 125 MET A O 1
ATOM 940 N N . HIS A 1 126 ? 11.453 9.333 2.635 1.00 76.19 126 HIS A N 1
ATOM 941 C CA . HIS A 1 126 ? 12.871 9.016 2.427 1.00 76.19 126 HIS A CA 1
ATOM 942 C C . HIS A 1 126 ? 13.808 10.109 2.968 1.00 76.19 126 HIS A C 1
ATOM 944 O O . HIS A 1 126 ? 14.944 9.811 3.338 1.00 76.19 126 HIS A O 1
ATOM 950 N N . GLU A 1 127 ? 13.365 11.371 3.024 1.00 68.44 127 GLU A N 1
ATOM 951 C CA . GLU A 1 127 ? 14.227 12.501 3.393 1.00 68.44 127 GLU A CA 1
ATOM 952 C C . GLU A 1 127 ? 14.004 13.005 4.830 1.00 68.44 127 GLU A C 1
ATOM 954 O O . GLU A 1 127 ? 12.887 13.258 5.264 1.00 68.44 127 GLU A O 1
ATOM 959 N N . GLN A 1 128 ? 15.091 13.201 5.584 1.00 61.94 128 GLN A N 1
ATOM 960 C CA . GLN A 1 128 ? 15.032 13.412 7.039 1.00 61.94 128 GLN A CA 1
ATOM 961 C C . GLN A 1 128 ? 14.950 14.877 7.512 1.00 61.94 128 GLN A C 1
ATOM 963 O O . GLN A 1 128 ? 14.852 15.125 8.717 1.00 61.94 128 GLN A O 1
ATOM 968 N N . ARG A 1 129 ? 15.018 15.875 6.623 1.00 59.34 129 ARG A N 1
ATOM 969 C CA . ARG A 1 129 ? 15.646 17.152 7.014 1.00 59.34 129 ARG A CA 1
ATOM 970 C C . ARG A 1 129 ? 14.781 18.213 7.695 1.00 59.34 129 ARG A C 1
ATOM 972 O O . ARG A 1 129 ? 15.360 19.012 8.422 1.00 59.34 129 ARG A O 1
ATOM 979 N N . ASP A 1 130 ? 13.453 18.206 7.572 1.00 70.31 130 ASP A N 1
ATOM 980 C CA . ASP A 1 130 ? 12.646 19.316 8.112 1.00 70.31 130 ASP A CA 1
ATOM 981 C C . ASP A 1 130 ? 11.618 18.874 9.170 1.00 70.31 130 ASP A C 1
ATOM 983 O O . ASP A 1 130 ? 10.530 18.393 8.857 1.00 70.31 130 ASP A O 1
ATOM 987 N N . MET A 1 131 ? 11.993 18.977 10.452 1.00 73.56 131 MET A N 1
ATOM 988 C CA . MET A 1 131 ? 11.120 18.644 11.591 1.00 73.56 131 MET A CA 1
ATOM 989 C C . MET A 1 131 ? 9.931 19.600 11.726 1.00 73.56 131 MET A C 1
ATOM 991 O O . MET A 1 131 ? 8.865 19.168 12.161 1.00 73.56 131 MET A O 1
ATOM 995 N N . GLU A 1 132 ? 10.105 20.878 11.387 1.00 79.31 132 GLU A N 1
ATOM 996 C CA . GLU A 1 132 ? 9.055 21.886 11.550 1.00 79.31 132 GLU A CA 1
ATOM 997 C C . GLU A 1 132 ? 8.007 21.742 10.451 1.00 79.31 132 GLU A C 1
ATOM 999 O O . GLU A 1 132 ? 6.814 21.719 10.746 1.00 79.31 132 GLU A O 1
ATOM 1004 N N . LEU A 1 133 ? 8.435 21.492 9.212 1.00 78.44 133 LEU A N 1
ATOM 1005 C CA . LEU A 1 133 ? 7.524 21.189 8.111 1.00 78.44 133 LEU A CA 1
ATOM 1006 C C . LEU A 1 133 ? 6.650 19.963 8.410 1.00 78.44 133 LEU A C 1
ATOM 1008 O O . LEU A 1 133 ? 5.446 19.987 8.164 1.00 78.44 133 LEU A O 1
ATOM 1012 N N . ARG A 1 134 ? 7.218 18.918 9.027 1.00 81.81 134 ARG A N 1
ATOM 1013 C CA . ARG A 1 134 ? 6.445 17.740 9.453 1.00 81.81 134 ARG A CA 1
ATOM 1014 C C . ARG A 1 134 ? 5.362 18.079 10.470 1.00 81.81 134 ARG A C 1
ATOM 1016 O O . ARG A 1 134 ? 4.246 17.582 10.342 1.00 81.81 134 ARG A O 1
ATOM 1023 N N . LYS A 1 135 ? 5.666 18.924 11.460 1.00 84.56 135 LYS A N 1
ATOM 1024 C CA . LYS A 1 135 ? 4.671 19.372 12.447 1.00 84.56 135 LYS A CA 1
ATOM 1025 C C . LYS A 1 135 ? 3.567 20.190 11.786 1.00 84.56 135 LYS A C 1
ATOM 1027 O O . LYS A 1 135 ? 2.401 19.999 12.118 1.00 84.56 135 LYS A O 1
ATOM 1032 N N . VAL A 1 136 ? 3.928 21.058 10.838 1.00 87.12 136 VAL A N 1
ATOM 1033 C CA . VAL A 1 136 ? 2.962 21.832 10.048 1.00 87.12 136 VAL A CA 1
ATOM 1034 C C . VAL A 1 136 ? 2.036 20.891 9.281 1.00 87.12 136 VAL A C 1
ATOM 1036 O O . VAL A 1 136 ? 0.824 21.015 9.407 1.00 87.12 136 VAL A O 1
ATOM 1039 N N . TRP A 1 137 ? 2.573 19.893 8.574 1.00 89.00 137 TRP A N 1
ATOM 1040 C CA . TRP A 1 137 ? 1.756 18.912 7.851 1.00 89.00 137 TRP A CA 1
ATOM 1041 C C . TRP A 1 137 ? 0.827 18.125 8.773 1.00 89.00 137 TRP A C 1
ATOM 1043 O O . TRP A 1 137 ? -0.340 17.933 8.445 1.00 89.00 137 TRP A O 1
ATOM 1053 N N . GLN A 1 138 ? 1.316 17.694 9.938 1.00 90.62 138 GLN A N 1
ATOM 1054 C CA . GLN A 1 138 ? 0.484 17.001 10.921 1.00 90.62 138 GLN A CA 1
ATOM 1055 C C . GLN A 1 138 ? -0.659 17.885 11.426 1.00 90.62 138 GLN A C 1
ATOM 1057 O O . GLN A 1 138 ? -1.782 17.400 11.530 1.00 90.62 138 GLN A O 1
ATOM 1062 N N . ALA A 1 139 ? -0.396 19.164 11.708 1.00 90.88 139 ALA A N 1
ATOM 1063 C CA . ALA A 1 139 ? -1.427 20.107 12.129 1.00 90.88 139 ALA A CA 1
ATOM 1064 C C . ALA A 1 139 ? -2.464 20.340 11.018 1.00 90.88 139 ALA A C 1
ATOM 1066 O O . ALA A 1 139 ? -3.656 20.171 11.259 1.00 90.88 139 ALA A O 1
ATOM 1067 N N . THR A 1 140 ? -2.012 20.632 9.793 1.00 91.31 140 THR A N 1
ATOM 1068 C CA . THR A 1 140 ? -2.889 20.852 8.634 1.00 91.31 140 THR A CA 1
ATOM 1069 C C . THR A 1 140 ? -3.769 19.638 8.348 1.00 91.31 140 THR A C 1
ATOM 1071 O O . THR A 1 140 ? -4.980 19.772 8.210 1.00 91.31 140 THR A O 1
ATOM 1074 N N . LEU A 1 141 ? -3.198 18.432 8.305 1.00 93.69 141 LEU A N 1
ATOM 1075 C CA . LEU A 1 141 ? -3.983 17.232 8.016 1.00 93.69 141 LEU A CA 1
ATOM 1076 C C . LEU A 1 141 ? -4.911 16.847 9.174 1.00 93.69 141 LEU A C 1
ATOM 1078 O O . LEU A 1 141 ? -6.009 16.352 8.925 1.00 93.69 141 LEU A O 1
ATOM 1082 N N . MET A 1 142 ? -4.537 17.141 10.423 1.00 93.81 142 MET A N 1
ATOM 1083 C CA . MET A 1 142 ? -5.434 16.949 11.563 1.00 93.81 142 MET A CA 1
ATOM 1084 C C . MET A 1 142 ? -6.669 17.860 11.471 1.00 93.81 142 MET A C 1
ATOM 1086 O O . MET A 1 142 ? -7.775 17.403 11.764 1.00 93.81 142 MET A O 1
ATOM 1090 N N . GLU A 1 143 ? -6.517 19.112 11.022 1.00 93.88 143 GLU A N 1
ATOM 1091 C CA . GLU A 1 143 ? -7.646 20.021 10.750 1.00 93.88 143 GLU A CA 1
ATOM 1092 C C . GLU A 1 143 ? -8.563 19.491 9.635 1.00 93.88 143 GLU A C 1
ATOM 1094 O O . GLU A 1 143 ? -9.780 19.668 9.693 1.00 93.88 143 GLU A O 1
ATOM 1099 N N . GLU A 1 144 ? -8.002 18.767 8.663 1.00 92.25 144 GLU A N 1
ATOM 1100 C CA . GLU A 1 144 ? -8.744 18.064 7.609 1.00 92.25 144 GLU A CA 1
ATOM 1101 C C . GLU A 1 144 ? -9.359 16.721 8.075 1.00 92.25 144 GLU A C 1
ATOM 1103 O O . GLU A 1 144 ? -10.004 16.023 7.289 1.00 92.25 144 GLU A O 1
ATOM 1108 N N . GLY A 1 145 ? -9.196 16.341 9.348 1.00 93.25 145 GLY A N 1
ATOM 1109 C CA . GLY A 1 145 ? -9.722 15.091 9.910 1.00 93.25 145 GLY A CA 1
ATOM 1110 C C . GLY A 1 145 ? -8.888 13.845 9.589 1.00 93.25 145 GLY A C 1
ATOM 1111 O O . GLY A 1 145 ? -9.402 12.727 9.680 1.00 93.25 145 GLY A O 1
ATOM 1112 N N . ILE A 1 146 ? -7.617 14.024 9.221 1.00 97.06 146 ILE A N 1
ATOM 1113 C CA . ILE A 1 146 ? -6.669 12.966 8.857 1.00 97.06 146 ILE A CA 1
ATOM 1114 C C . ILE A 1 146 ? -5.545 12.906 9.896 1.00 97.06 146 ILE A C 1
ATOM 1116 O O . ILE A 1 146 ? -4.783 13.853 10.083 1.00 97.06 146 ILE A O 1
ATOM 1120 N N . GLN A 1 147 ? -5.371 11.753 10.536 1.00 97.06 147 GLN A N 1
ATOM 1121 C CA . GLN A 1 147 ? -4.221 11.519 11.404 1.00 97.06 147 GLN A CA 1
ATOM 1122 C C . GLN A 1 147 ? -2.990 11.186 10.550 1.00 97.06 147 GLN A C 1
ATOM 1124 O O . GLN A 1 147 ? -2.911 10.102 9.981 1.00 97.06 147 GLN A O 1
ATOM 1129 N N . LEU A 1 148 ? -2.012 12.090 10.463 1.00 94.69 148 LEU A N 1
ATOM 1130 C CA . LEU A 1 148 ? -0.761 11.831 9.741 1.00 94.69 148 LEU A CA 1
ATOM 1131 C C . LEU A 1 148 ? 0.275 11.135 10.637 1.00 94.69 148 LEU A C 1
ATOM 1133 O O . LEU A 1 148 ? 0.812 11.732 11.577 1.00 94.69 148 LEU A O 1
ATOM 1137 N N . GLN A 1 149 ? 0.617 9.899 10.283 1.00 93.94 149 GLN A N 1
ATOM 1138 C CA . GLN A 1 149 ? 1.766 9.173 10.806 1.00 93.94 149 GLN A CA 1
ATOM 1139 C C . GLN A 1 149 ? 2.902 9.210 9.786 1.00 93.94 149 GLN A C 1
ATOM 1141 O O . GLN A 1 149 ? 2.762 8.695 8.684 1.00 93.94 149 GLN A O 1
ATOM 1146 N N . ILE A 1 150 ? 4.059 9.743 10.172 1.00 90.44 150 ILE A N 1
ATOM 1147 C CA . ILE A 1 150 ? 5.248 9.753 9.312 1.00 90.44 150 ILE A CA 1
ATOM 1148 C C . ILE A 1 150 ? 6.225 8.687 9.805 1.00 90.44 150 ILE A C 1
ATOM 1150 O O . ILE A 1 150 ? 6.569 8.658 10.988 1.00 90.44 150 ILE A O 1
ATOM 1154 N N . ILE A 1 151 ? 6.684 7.834 8.897 1.00 88.25 151 ILE A N 1
ATOM 1155 C CA . ILE A 1 151 ? 7.772 6.877 9.095 1.00 88.25 151 ILE A CA 1
ATOM 1156 C C . ILE A 1 151 ? 8.946 7.382 8.257 1.00 88.25 151 ILE A C 1
ATOM 1158 O O . ILE A 1 151 ? 8.841 7.489 7.042 1.00 88.25 151 ILE A O 1
ATOM 1162 N N . TYR A 1 152 ? 10.047 7.764 8.898 1.00 80.00 152 TYR A N 1
ATOM 1163 C CA . TYR A 1 152 ? 11.166 8.464 8.236 1.00 80.00 152 TYR A CA 1
ATOM 1164 C C . TYR A 1 152 ? 12.544 7.908 8.611 1.00 80.00 152 TYR A C 1
ATOM 1166 O O . TYR A 1 152 ? 13.589 8.475 8.279 1.00 80.00 152 TYR A O 1
ATOM 1174 N N . TYR A 1 153 ? 12.551 6.811 9.356 1.00 68.81 153 TYR A N 1
ATOM 1175 C CA . TYR A 1 153 ? 13.748 6.088 9.724 1.00 68.81 153 TYR A CA 1
ATOM 1176 C C . TYR A 1 153 ? 13.470 4.607 9.544 1.00 68.81 153 TYR A C 1
ATOM 1178 O O . TYR A 1 153 ? 12.372 4.131 9.819 1.00 68.81 153 TYR A O 1
ATOM 1186 N N . THR A 1 154 ? 14.488 3.895 9.086 1.00 67.94 154 THR A N 1
ATOM 1187 C CA . THR A 1 154 ? 14.509 2.447 9.160 1.00 67.94 154 THR A CA 1
ATOM 1188 C C . THR A 1 154 ? 15.815 2.022 9.804 1.00 67.94 154 THR A C 1
ATOM 1190 O O . THR A 1 154 ? 16.882 2.535 9.464 1.00 67.94 154 THR A O 1
ATOM 1193 N N . ASN A 1 155 ? 15.735 1.090 10.751 1.00 69.38 155 ASN A N 1
ATOM 1194 C CA . ASN A 1 155 ? 16.927 0.471 11.336 1.00 69.38 155 ASN A CA 1
ATOM 1195 C C . ASN A 1 155 ? 17.455 -0.686 10.467 1.00 69.38 155 ASN A C 1
ATOM 1197 O O . ASN A 1 155 ? 18.416 -1.362 10.836 1.00 69.38 155 ASN A O 1
ATOM 1201 N N . HIS A 1 156 ? 16.856 -0.897 9.293 1.00 78.44 156 HIS A N 1
ATOM 1202 C CA . HIS A 1 156 ? 17.135 -1.996 8.380 1.00 78.44 156 HIS A CA 1
ATOM 1203 C C . HIS A 1 156 ? 18.071 -1.566 7.244 1.00 78.44 156 HIS A C 1
ATOM 1205 O O . HIS A 1 156 ? 17.780 -1.768 6.073 1.00 78.44 156 HIS A O 1
ATOM 1211 N N . TYR A 1 157 ? 19.227 -0.987 7.582 1.00 70.19 157 TYR A N 1
ATOM 1212 C CA . TYR A 1 157 ? 20.228 -0.505 6.609 1.00 70.19 157 TYR A CA 1
ATOM 1213 C C . TYR A 1 157 ? 20.825 -1.606 5.709 1.00 70.19 157 TYR A C 1
ATOM 1215 O O . TYR A 1 157 ? 21.538 -1.312 4.754 1.00 70.19 157 TYR A O 1
ATOM 1223 N N . TYR A 1 158 ? 20.566 -2.870 6.040 1.00 77.00 158 TYR A N 1
ATOM 1224 C CA . TYR A 1 158 ? 20.952 -4.053 5.275 1.00 77.00 158 TYR A CA 1
ATOM 1225 C C . TYR A 1 158 ? 19.855 -4.533 4.308 1.00 77.00 158 TYR A C 1
ATOM 1227 O O . TYR A 1 158 ? 20.086 -5.496 3.579 1.00 77.00 158 TYR A O 1
ATOM 1235 N N . LEU A 1 159 ? 18.672 -3.906 4.317 1.00 79.44 159 LEU A N 1
ATOM 1236 C CA . LEU A 1 159 ? 17.571 -4.192 3.399 1.00 79.44 159 LEU A CA 1
ATOM 1237 C C . LEU A 1 159 ? 17.451 -3.089 2.338 1.00 79.44 159 LEU A C 1
ATOM 1239 O O . LEU A 1 159 ? 17.697 -1.918 2.643 1.00 79.44 159 LEU A O 1
ATOM 1243 N N . PRO A 1 160 ? 17.000 -3.424 1.118 1.00 81.44 160 PRO A N 1
ATOM 1244 C CA . PRO A 1 160 ? 16.598 -2.422 0.142 1.00 81.44 160 PRO A CA 1
ATOM 1245 C C . PRO A 1 160 ? 15.498 -1.506 0.690 1.00 81.44 160 PRO A C 1
ATOM 1247 O O . PRO A 1 160 ? 14.593 -1.935 1.410 1.00 81.44 160 PRO A O 1
ATOM 1250 N N . SER A 1 161 ? 15.576 -0.224 0.328 1.00 80.81 161 SER A N 1
ATOM 1251 C CA . SER A 1 161 ? 14.754 0.865 0.881 1.00 80.81 161 SER A CA 1
ATOM 1252 C C . SER A 1 161 ? 13.247 0.553 0.922 1.00 80.81 161 SER A C 1
ATOM 1254 O O . SER A 1 161 ? 12.605 0.740 1.953 1.00 80.81 161 SER A O 1
ATOM 1256 N N . ASN A 1 162 ? 12.670 0.047 -0.171 1.00 87.94 162 ASN A N 1
ATOM 1257 C CA . ASN A 1 162 ? 11.230 -0.226 -0.251 1.00 87.94 162 ASN A CA 1
ATOM 1258 C C . ASN A 1 162 ? 10.811 -1.433 0.592 1.00 87.94 162 ASN A C 1
ATOM 1260 O O . ASN A 1 162 ? 9.741 -1.410 1.198 1.00 87.94 162 ASN A O 1
ATOM 1264 N N . LEU A 1 163 ? 11.648 -2.473 0.663 1.00 89.94 163 LEU A N 1
ATOM 1265 C CA . LEU A 1 163 ? 11.386 -3.621 1.527 1.00 89.94 163 LEU A CA 1
ATOM 1266 C C . LEU A 1 163 ? 11.442 -3.204 3.000 1.00 89.94 163 LEU A C 1
ATOM 1268 O O . LEU A 1 163 ? 10.567 -3.581 3.779 1.00 89.94 163 LEU A O 1
ATOM 1272 N N . ALA A 1 164 ? 12.419 -2.368 3.359 1.00 89.50 164 ALA A N 1
ATOM 1273 C CA . ALA A 1 164 ? 12.513 -1.778 4.686 1.00 89.50 164 ALA A CA 1
ATOM 1274 C C . ALA A 1 164 ? 11.249 -0.968 5.028 1.00 89.50 164 ALA A C 1
ATOM 1276 O O . ALA A 1 164 ? 10.633 -1.219 6.056 1.00 89.50 164 ALA A O 1
ATOM 1277 N N . GLN A 1 165 ? 10.787 -0.078 4.145 1.00 90.94 165 GLN A N 1
ATOM 1278 C CA . GLN A 1 165 ? 9.544 0.685 4.352 1.00 90.94 165 GLN A CA 1
ATOM 1279 C C . GLN A 1 165 ? 8.288 -0.191 4.433 1.00 90.94 165 GLN A C 1
ATOM 1281 O O . GLN A 1 165 ? 7.394 0.077 5.239 1.00 90.94 165 GLN A O 1
ATOM 1286 N N . SER A 1 166 ? 8.217 -1.253 3.626 1.00 94.44 166 SER A N 1
ATOM 1287 C CA . SER A 1 166 ? 7.143 -2.245 3.720 1.00 94.44 166 SER A CA 1
ATOM 1288 C C . SER A 1 166 ? 7.120 -2.891 5.106 1.00 94.44 166 SER A C 1
ATOM 1290 O O . SER A 1 166 ? 6.057 -3.002 5.723 1.00 94.44 166 SER A O 1
ATOM 1292 N N . PHE A 1 167 ? 8.295 -3.243 5.637 1.00 94.25 167 PHE A N 1
ATOM 1293 C CA . PHE A 1 167 ? 8.418 -3.761 6.993 1.00 94.25 167 PHE A CA 1
ATOM 1294 C C . PHE A 1 167 ? 8.035 -2.724 8.054 1.00 94.25 167 PHE A C 1
ATOM 1296 O O . PHE A 1 167 ? 7.237 -3.053 8.925 1.00 94.25 167 PHE A O 1
ATOM 1303 N N . GLU A 1 168 ? 8.527 -1.484 7.978 1.00 92.50 168 GLU A N 1
ATOM 1304 C CA . GLU A 1 168 ? 8.191 -0.446 8.968 1.00 92.50 168 GLU A CA 1
ATOM 1305 C C . GLU A 1 168 ? 6.682 -0.143 8.985 1.00 92.50 168 GLU A C 1
ATOM 1307 O O . GLU A 1 168 ? 6.088 0.048 10.046 1.00 92.50 168 GLU A O 1
ATOM 1312 N N . THR A 1 169 ? 6.030 -0.161 7.818 1.00 95.38 169 THR A N 1
ATOM 1313 C CA . THR A 1 169 ? 4.571 0.008 7.716 1.00 95.38 169 THR A CA 1
ATOM 1314 C C . THR A 1 169 ? 3.832 -1.131 8.417 1.00 95.38 169 THR A C 1
ATOM 1316 O O . THR A 1 169 ? 2.901 -0.889 9.186 1.00 95.38 169 THR A O 1
ATOM 1319 N N . TYR A 1 170 ? 4.256 -2.378 8.192 1.00 96.12 170 TYR A N 1
ATOM 1320 C CA . TYR A 1 170 ? 3.725 -3.532 8.914 1.00 96.12 170 TYR A CA 1
ATOM 1321 C C . TYR A 1 170 ? 3.977 -3.440 10.426 1.00 96.12 170 TYR A C 1
ATOM 1323 O O . TYR A 1 170 ? 3.051 -3.667 11.204 1.00 96.12 170 TYR A O 1
ATOM 1331 N N . ALA A 1 171 ? 5.200 -3.100 10.836 1.00 93.88 171 ALA A N 1
ATOM 1332 C CA . ALA A 1 171 ? 5.583 -2.990 12.238 1.00 93.88 171 ALA A CA 1
ATOM 1333 C C . ALA A 1 171 ? 4.698 -1.966 12.951 1.00 93.88 171 ALA A C 1
ATOM 1335 O O . ALA A 1 171 ? 4.108 -2.281 13.979 1.00 93.88 171 ALA A O 1
ATOM 1336 N N . TRP A 1 172 ? 4.482 -0.801 12.336 1.00 95.06 172 TRP A N 1
ATOM 1337 C CA . TRP A 1 172 ? 3.583 0.214 12.870 1.00 95.06 172 TRP A CA 1
ATOM 1338 C C . TRP A 1 172 ? 2.134 -0.282 13.013 1.00 95.06 172 TRP A C 1
ATOM 1340 O O . TRP A 1 172 ? 1.498 -0.037 14.037 1.00 95.06 172 TRP A O 1
ATOM 1350 N N . LEU A 1 173 ? 1.603 -1.006 12.017 1.00 96.00 173 LEU A N 1
ATOM 1351 C CA . LEU A 1 173 ? 0.250 -1.582 12.078 1.00 96.00 173 LEU A CA 1
ATOM 1352 C C . LEU A 1 173 ? 0.117 -2.620 13.203 1.00 96.00 173 LEU A C 1
ATOM 1354 O O . LEU A 1 173 ? -0.898 -2.651 13.900 1.00 96.00 173 LEU A O 1
ATOM 1358 N N . SER A 1 174 ? 1.143 -3.448 13.400 1.00 94.94 174 SER A N 1
ATOM 1359 C CA . SER A 1 174 ? 1.175 -4.428 14.484 1.00 94.94 174 SER A CA 1
ATOM 1360 C C . SER A 1 174 ? 1.297 -3.748 15.850 1.00 94.94 174 SER A C 1
ATOM 1362 O O . SER A 1 174 ? 0.527 -4.061 16.759 1.00 94.94 174 SER A O 1
ATOM 1364 N N . ASP A 1 175 ? 2.201 -2.778 15.992 1.00 93.50 175 ASP A N 1
ATOM 1365 C CA . ASP A 1 175 ? 2.403 -2.008 17.222 1.00 93.50 175 ASP A CA 1
ATOM 1366 C C . ASP A 1 175 ? 1.146 -1.227 17.615 1.00 93.50 175 ASP A C 1
ATOM 1368 O O . ASP A 1 175 ? 0.800 -1.158 18.795 1.00 93.50 175 ASP A O 1
ATOM 1372 N N . TRP A 1 176 ? 0.404 -0.699 16.637 1.00 93.94 176 TRP A N 1
ATOM 1373 C CA . TRP A 1 176 ? -0.888 -0.051 16.861 1.00 93.94 176 TRP A CA 1
ATOM 1374 C C . TRP A 1 176 ? -1.856 -0.965 17.621 1.00 93.94 176 TRP A C 1
ATOM 1376 O O . TRP A 1 176 ? -2.441 -0.549 18.624 1.00 93.94 176 TRP A O 1
ATOM 1386 N N . VAL A 1 177 ? -2.004 -2.219 17.187 1.00 92.25 177 VAL A N 1
ATOM 1387 C CA . VAL A 1 177 ? -2.903 -3.184 17.841 1.00 92.25 177 VAL A CA 1
ATOM 1388 C C . VAL A 1 177 ? -2.328 -3.677 19.167 1.00 92.25 177 VAL A C 1
ATOM 1390 O O . VAL A 1 177 ? -3.067 -3.800 20.144 1.00 92.25 177 VAL A O 1
ATOM 1393 N N . GLN A 1 178 ? -1.013 -3.885 19.251 1.00 90.88 178 GLN A N 1
ATOM 1394 C CA . GLN A 1 178 ? -0.339 -4.254 20.501 1.00 90.88 178 GLN A CA 1
ATOM 1395 C C . GLN A 1 178 ? -0.445 -3.161 21.577 1.00 90.88 178 GLN A C 1
ATOM 1397 O O . GLN A 1 178 ? -0.531 -3.471 22.763 1.00 90.88 178 GLN A O 1
ATOM 1402 N N . ALA A 1 179 ? -0.537 -1.891 21.177 1.00 92.50 179 ALA A N 1
ATOM 1403 C CA . ALA A 1 179 ? -0.834 -0.767 22.062 1.00 92.50 179 ALA A CA 1
ATOM 1404 C C . ALA A 1 179 ? -2.301 -0.730 22.551 1.00 92.50 179 ALA A C 1
ATOM 1406 O O . ALA A 1 179 ? -2.693 0.197 23.259 1.00 92.50 179 ALA A O 1
ATOM 1407 N N . GLY A 1 180 ? -3.123 -1.725 22.194 1.00 90.75 180 GLY A N 1
ATOM 1408 C CA . GLY A 1 180 ? -4.514 -1.863 22.629 1.00 90.75 180 GLY A CA 1
ATOM 1409 C C . GLY A 1 180 ? -5.531 -1.171 21.722 1.00 90.75 180 GLY A C 1
ATOM 1410 O O . GLY A 1 180 ? -6.722 -1.146 22.043 1.00 90.75 180 GLY A O 1
ATOM 1411 N N . ASN A 1 181 ? -5.098 -0.616 20.587 1.00 90.88 181 ASN A N 1
ATOM 1412 C CA . ASN A 1 181 ? -6.024 -0.029 19.628 1.00 90.88 181 ASN A CA 1
ATOM 1413 C C . ASN A 1 181 ? -6.757 -1.118 18.839 1.00 90.88 181 ASN A C 1
ATOM 1415 O O . ASN A 1 181 ? -6.248 -2.213 18.599 1.00 90.88 181 ASN A O 1
ATOM 1419 N N . LYS A 1 182 ? -7.969 -0.798 18.376 1.00 90.88 182 LYS A N 1
ATOM 1420 C CA . LYS A 1 182 ? -8.695 -1.689 17.467 1.00 90.88 182 LYS A CA 1
ATOM 1421 C C . LYS A 1 182 ? -7.973 -1.768 16.115 1.00 90.88 182 LYS A C 1
ATOM 1423 O O . LYS A 1 182 ? -7.534 -0.721 15.623 1.00 90.88 182 LYS A O 1
ATOM 1428 N N . PRO A 1 183 ? -7.934 -2.952 15.479 1.00 93.38 183 PRO A N 1
ATOM 1429 C CA . PRO A 1 183 ? -7.501 -3.087 14.096 1.00 93.38 183 PRO A CA 1
ATOM 1430 C C . PRO A 1 183 ? -8.237 -2.136 13.150 1.00 93.38 183 PRO A C 1
ATOM 1432 O O . PRO A 1 183 ? -9.395 -1.754 13.388 1.00 93.38 183 PRO A O 1
ATOM 1435 N N . TYR A 1 184 ? -7.558 -1.770 12.067 1.00 96.06 184 TYR A N 1
ATOM 1436 C CA . TYR A 1 184 ? -8.184 -1.068 10.954 1.00 96.06 184 TYR A CA 1
ATOM 1437 C C . TYR A 1 184 ? -9.181 -1.992 10.257 1.00 96.06 184 TYR A C 1
ATOM 1439 O O . TYR A 1 184 ? -8.947 -3.194 10.141 1.00 96.06 184 TYR A O 1
ATOM 1447 N N . ASP A 1 185 ? -10.293 -1.427 9.797 1.00 96.19 185 ASP A N 1
ATOM 1448 C CA . ASP A 1 185 ? -11.252 -2.173 8.983 1.00 96.19 185 ASP A CA 1
ATOM 1449 C C . ASP A 1 185 ? -10.680 -2.345 7.561 1.00 96.19 185 ASP A C 1
ATOM 1451 O O . ASP A 1 185 ? -10.821 -3.401 6.944 1.00 96.19 185 ASP A O 1
ATOM 1455 N N . ILE A 1 186 ? -9.962 -1.323 7.073 1.00 97.38 186 ILE A N 1
ATOM 1456 C CA . ILE A 1 186 ? -9.289 -1.311 5.769 1.00 97.38 186 ILE A CA 1
ATOM 1457 C C . ILE A 1 186 ? -7.870 -0.745 5.917 1.00 97.38 186 ILE A C 1
ATOM 1459 O O . ILE A 1 186 ? -7.687 0.314 6.522 1.00 97.38 186 ILE A O 1
ATOM 1463 N N . VAL A 1 187 ? -6.882 -1.395 5.298 1.00 98.06 187 VAL A N 1
ATOM 1464 C CA . VAL A 1 187 ? -5.606 -0.759 4.938 1.00 98.06 187 VAL A CA 1
ATOM 1465 C C . VAL A 1 187 ? -5.542 -0.613 3.422 1.00 98.06 187 VAL A C 1
ATOM 1467 O O . VAL A 1 187 ? -5.518 -1.595 2.682 1.00 98.06 187 VAL A O 1
ATOM 1470 N N . PHE A 1 188 ? -5.528 0.635 2.969 1.00 97.19 188 PHE A N 1
ATOM 1471 C CA . PHE A 1 188 ? -5.391 1.024 1.579 1.00 97.19 188 PHE A CA 1
ATOM 1472 C C . PHE A 1 188 ? -3.938 1.405 1.298 1.00 97.19 188 PHE A C 1
ATOM 1474 O O . PHE A 1 188 ? -3.468 2.453 1.732 1.00 97.19 188 PHE A O 1
ATOM 1481 N N . PHE A 1 189 ? -3.226 0.579 0.549 1.00 96.50 189 PHE A N 1
ATOM 1482 C CA . PHE A 1 189 ? -1.892 0.888 0.066 1.00 96.50 189 PHE A CA 1
ATOM 1483 C C . PHE A 1 189 ? -1.990 1.648 -1.250 1.00 96.50 189 PHE A C 1
ATOM 1485 O O . PHE A 1 189 ? -2.324 1.089 -2.300 1.00 96.50 189 PHE A O 1
ATOM 1492 N N . HIS A 1 190 ? -1.701 2.939 -1.183 1.00 91.69 190 HIS A N 1
ATOM 1493 C CA . HIS A 1 190 ? -1.478 3.732 -2.371 1.00 91.69 190 HIS A CA 1
ATOM 1494 C C . HIS A 1 190 ? -0.057 3.497 -2.871 1.00 91.69 190 HIS A C 1
ATOM 1496 O O . HIS A 1 190 ? 0.835 3.252 -2.065 1.00 91.69 190 HIS A O 1
ATOM 1502 N N . ASP A 1 191 ? 0.106 3.541 -4.189 1.00 75.88 191 ASP A N 1
ATOM 1503 C CA . ASP A 1 191 ? 1.318 3.189 -4.925 1.00 75.88 191 ASP A CA 1
ATOM 1504 C C . ASP A 1 191 ? 2.634 3.416 -4.149 1.00 75.88 191 ASP A C 1
ATOM 1506 O O . ASP A 1 191 ? 2.863 4.460 -3.535 1.00 75.88 191 ASP A O 1
ATOM 1510 N N . GLY A 1 192 ? 3.491 2.400 -4.146 1.00 69.81 192 GLY A N 1
ATOM 1511 C CA . GLY A 1 192 ? 4.700 2.368 -3.321 1.00 69.81 192 GLY A CA 1
ATOM 1512 C C . GLY A 1 192 ? 5.643 1.229 -3.682 1.00 69.81 192 GLY A C 1
ATOM 1513 O O . GLY A 1 192 ? 6.444 0.811 -2.847 1.00 69.81 192 GLY A O 1
ATOM 1514 N N . HIS A 1 193 ? 5.504 0.688 -4.897 1.00 87.81 193 HIS A N 1
ATOM 1515 C CA . HIS A 1 193 ? 6.392 -0.323 -5.468 1.00 87.81 193 HIS A CA 1
ATOM 1516 C C . HIS A 1 193 ? 6.746 -1.448 -4.476 1.00 87.81 193 HIS A C 1
ATOM 1518 O O . HIS A 1 193 ? 7.894 -1.629 -4.084 1.00 87.81 193 HIS A O 1
ATOM 1524 N N . GLY A 1 194 ? 5.729 -2.162 -3.985 1.00 91.81 194 GLY A N 1
ATOM 1525 C CA . GLY A 1 194 ? 5.913 -3.247 -3.012 1.00 91.81 194 GLY A CA 1
ATOM 1526 C C . GLY A 1 194 ? 5.737 -2.870 -1.541 1.00 91.81 194 GLY A C 1
ATOM 1527 O O . GLY A 1 194 ? 5.838 -3.747 -0.689 1.00 91.81 194 GLY A O 1
ATOM 1528 N N . LEU A 1 195 ? 5.372 -1.621 -1.229 1.00 94.44 195 LEU A N 1
ATOM 1529 C CA . LEU A 1 195 ? 4.959 -1.212 0.121 1.00 94.44 195 LEU A CA 1
ATOM 1530 C C . LEU A 1 195 ? 3.973 -2.183 0.822 1.00 94.44 195 LEU A C 1
ATOM 1532 O O . LEU A 1 195 ? 4.178 -2.449 2.008 1.00 94.44 195 LEU A O 1
ATOM 1536 N N . PRO A 1 196 ? 2.964 -2.780 0.147 1.00 96.44 196 PRO A N 1
ATOM 1537 C CA . PRO A 1 196 ? 2.036 -3.712 0.796 1.00 96.44 196 PRO A CA 1
ATOM 1538 C C . PRO A 1 196 ? 2.654 -5.052 1.219 1.00 96.44 196 PRO A C 1
ATOM 1540 O O . PRO A 1 196 ? 2.043 -5.770 2.010 1.00 96.44 196 PRO A O 1
ATOM 1543 N N . TYR A 1 197 ? 3.816 -5.423 0.673 1.00 97.12 197 TYR A N 1
ATOM 1544 C CA . TYR A 1 197 ? 4.303 -6.803 0.636 1.00 97.12 197 TYR A CA 1
ATOM 1545 C C . TYR A 1 197 ? 4.359 -7.484 2.007 1.00 97.12 197 TYR A C 1
ATOM 1547 O O . TYR A 1 197 ? 3.776 -8.554 2.182 1.00 97.12 197 TYR A O 1
ATOM 1555 N N . ILE A 1 198 ? 5.013 -6.864 2.994 1.00 96.81 198 ILE A N 1
ATOM 1556 C CA . ILE A 1 198 ? 5.177 -7.461 4.325 1.00 96.81 198 ILE A CA 1
ATOM 1557 C C . ILE A 1 198 ? 3.844 -7.536 5.073 1.00 96.81 198 ILE A C 1
ATOM 1559 O O . ILE A 1 198 ? 3.549 -8.567 5.675 1.00 96.81 198 ILE A O 1
ATOM 1563 N N . SER A 1 199 ? 3.001 -6.501 5.001 1.00 97.56 199 SER A N 1
ATOM 1564 C CA . SER A 1 199 ? 1.666 -6.536 5.615 1.00 97.56 199 SER A CA 1
ATOM 1565 C C . SER A 1 199 ? 0.798 -7.643 5.008 1.00 97.56 199 SER A C 1
ATOM 1567 O O . SER A 1 199 ? 0.135 -8.386 5.731 1.00 97.56 199 SER A O 1
ATOM 1569 N N . ALA A 1 200 ? 0.845 -7.803 3.685 1.00 97.12 200 ALA A N 1
ATOM 1570 C CA . ALA A 1 200 ? 0.131 -8.857 2.976 1.00 97.12 200 ALA A CA 1
ATOM 1571 C C . ALA A 1 200 ? 0.627 -10.249 3.379 1.00 97.12 200 ALA A C 1
ATOM 1573 O O . ALA A 1 200 ? -0.162 -11.135 3.703 1.00 97.12 200 ALA A O 1
ATOM 1574 N N . LEU A 1 201 ? 1.948 -10.431 3.399 1.00 97.25 201 LEU A N 1
ATOM 1575 C CA . LEU A 1 201 ? 2.580 -11.683 3.789 1.00 97.25 201 LEU A CA 1
ATOM 1576 C C . LEU A 1 201 ? 2.218 -12.062 5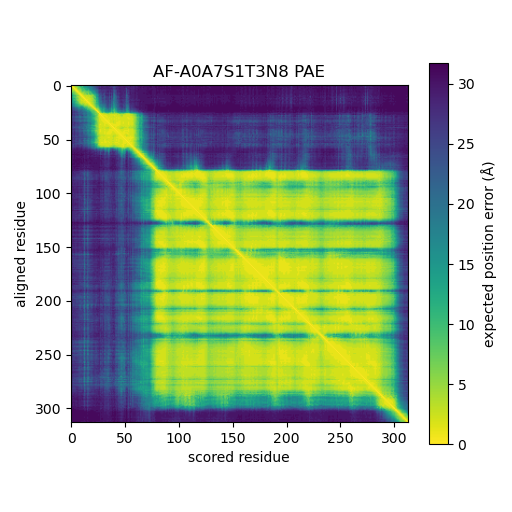.230 1.00 97.25 201 LEU A C 1
ATOM 1578 O O . LEU A 1 201 ? 1.834 -13.203 5.480 1.00 97.25 201 LEU A O 1
ATOM 1582 N N . ALA A 1 202 ? 2.271 -11.101 6.155 1.00 96.94 202 ALA A N 1
ATOM 1583 C CA . ALA A 1 202 ? 1.899 -11.297 7.552 1.00 96.94 202 ALA A CA 1
ATOM 1584 C C . ALA A 1 202 ? 0.427 -11.702 7.718 1.00 96.94 202 ALA A C 1
ATOM 1586 O O . ALA A 1 202 ? 0.126 -12.601 8.506 1.00 96.94 202 ALA A O 1
ATOM 1587 N N . LYS A 1 203 ? -0.483 -11.088 6.947 1.00 96.50 203 LYS A N 1
ATOM 1588 C CA . LYS A 1 203 ? -1.899 -11.478 6.919 1.00 96.50 203 LYS A CA 1
ATOM 1589 C C . LYS A 1 203 ? -2.072 -12.932 6.468 1.00 96.50 203 LYS A C 1
ATOM 1591 O O . LYS A 1 203 ? -2.766 -13.694 7.133 1.00 96.50 203 LYS A O 1
ATOM 1596 N N . HIS A 1 204 ? -1.420 -13.337 5.375 1.00 95.19 204 HIS A N 1
ATOM 1597 C CA . HIS A 1 204 ? -1.509 -14.711 4.844 1.00 95.19 204 HIS A CA 1
ATOM 1598 C C . HIS A 1 204 ? -0.862 -15.764 5.749 1.00 95.19 204 HIS A C 1
ATOM 1600 O O . HIS A 1 204 ? -1.218 -16.937 5.677 1.00 95.19 204 HIS A O 1
ATOM 1606 N N . GLN A 1 205 ? 0.072 -15.359 6.608 1.00 95.19 205 GLN A N 1
ATOM 1607 C CA . GLN A 1 205 ? 0.662 -16.216 7.637 1.00 95.19 205 GLN A CA 1
ATOM 1608 C C . GLN A 1 205 ? -0.168 -16.274 8.929 1.00 95.19 205 GLN A C 1
ATOM 1610 O O . GLN A 1 205 ? 0.234 -16.973 9.857 1.00 95.19 205 GLN A O 1
ATOM 1615 N N . ASP A 1 206 ? -1.300 -15.559 8.997 1.00 90.31 206 ASP A N 1
ATOM 1616 C CA . ASP A 1 206 ? -2.172 -15.471 10.176 1.00 90.31 206 ASP A CA 1
ATOM 1617 C C . ASP A 1 206 ? -1.380 -15.128 11.451 1.00 90.31 206 ASP A C 1
ATOM 1619 O O . ASP A 1 206 ? -1.572 -15.726 12.510 1.00 90.31 206 ASP A O 1
ATOM 1623 N N . ILE A 1 207 ? -0.434 -14.180 11.342 1.00 90.75 207 ILE A N 1
ATOM 1624 C CA . ILE A 1 207 ? 0.403 -13.771 12.477 1.00 90.75 207 ILE A CA 1
ATOM 1625 C C . ILE A 1 207 ? -0.513 -13.173 13.561 1.00 90.75 207 ILE A C 1
ATOM 1627 O O . ILE A 1 207 ? -1.078 -12.096 13.327 1.00 90.75 207 ILE A O 1
ATOM 1631 N N . PRO A 1 208 ? -0.644 -13.788 14.758 1.00 81.12 208 PRO A N 1
ATOM 1632 C CA . PRO A 1 208 ? -1.699 -13.430 15.716 1.00 81.12 208 PRO A CA 1
ATOM 1633 C C . PRO A 1 208 ? -1.653 -11.981 16.217 1.00 81.12 208 PRO A C 1
ATOM 1635 O O . PRO A 1 208 ? -2.684 -11.398 16.536 1.00 81.12 208 PRO A O 1
ATOM 1638 N N . VAL A 1 209 ? -0.461 -11.386 16.269 1.00 84.81 209 VAL A N 1
ATOM 1639 C CA . VAL A 1 209 ? -0.233 -10.014 16.759 1.00 84.81 209 VAL A CA 1
ATOM 1640 C C . VAL A 1 209 ? -0.218 -8.964 15.644 1.00 84.81 209 VAL A C 1
ATOM 1642 O O . VAL A 1 209 ? -0.023 -7.781 15.912 1.00 84.81 209 VAL A O 1
ATOM 1645 N N . SER A 1 210 ? -0.418 -9.367 14.386 1.00 89.44 210 SER A N 1
ATOM 1646 C CA . SER A 1 210 ? -0.384 -8.437 13.248 1.00 89.44 210 SER A CA 1
ATOM 1647 C C . SER A 1 210 ? -1.574 -7.481 13.230 1.00 89.44 210 SER A C 1
ATOM 1649 O O . SER A 1 210 ? -1.466 -6.380 12.703 1.00 89.44 210 SER A O 1
ATOM 1651 N N . GLY A 1 211 ? -2.721 -7.913 13.765 1.00 90.12 211 GLY A N 1
ATOM 1652 C CA . GLY A 1 211 ? -3.973 -7.179 13.636 1.00 90.12 211 GLY A CA 1
ATOM 1653 C C . GLY A 1 211 ? -4.570 -7.193 12.227 1.00 90.12 211 GLY A C 1
ATOM 1654 O O . GLY A 1 211 ? -5.517 -6.459 11.994 1.00 90.12 211 GLY A O 1
ATOM 1655 N N . LEU A 1 212 ? -4.048 -8.001 11.294 1.00 95.62 212 LEU A N 1
ATOM 1656 C CA . LEU A 1 212 ? -4.436 -7.950 9.876 1.00 95.62 212 LEU A CA 1
ATOM 1657 C C . LEU A 1 212 ? -5.400 -9.060 9.441 1.00 95.62 212 LEU A C 1
ATOM 1659 O O . LEU A 1 212 ? -5.892 -9.019 8.316 1.00 95.62 212 LEU A O 1
ATOM 1663 N N . ARG A 1 213 ? -5.676 -10.045 10.308 1.00 91.44 213 ARG A N 1
ATOM 1664 C CA . ARG A 1 213 ? -6.513 -11.220 9.994 1.00 91.44 213 ARG A CA 1
ATOM 1665 C C . ARG A 1 213 ? -7.862 -10.828 9.384 1.00 91.44 213 ARG A C 1
ATOM 1667 O O . ARG A 1 213 ? -8.220 -11.337 8.326 1.00 91.44 213 ARG A O 1
ATOM 1674 N N . ASP A 1 214 ? -8.551 -9.887 10.027 1.00 90.62 214 ASP A N 1
ATOM 1675 C CA . ASP A 1 214 ? -9.887 -9.420 9.635 1.00 90.62 214 ASP A CA 1
ATOM 1676 C C . ASP A 1 214 ? -9.864 -8.056 8.919 1.00 90.62 214 ASP A C 1
ATOM 1678 O O . ASP A 1 214 ? -10.912 -7.492 8.610 1.00 90.62 214 ASP A O 1
ATOM 1682 N N . THR A 1 215 ? -8.679 -7.505 8.648 1.00 95.50 215 THR A N 1
ATOM 1683 C CA . THR A 1 215 ? -8.524 -6.223 7.951 1.00 95.50 215 THR A CA 1
ATOM 1684 C C . THR A 1 215 ? -8.518 -6.433 6.444 1.00 95.50 215 THR A C 1
ATOM 1686 O O . THR A 1 215 ? -7.748 -7.249 5.937 1.00 95.50 215 THR A O 1
ATOM 1689 N N . LEU A 1 216 ? -9.322 -5.671 5.701 1.00 96.88 216 LEU A N 1
ATOM 1690 C CA . LEU A 1 216 ? -9.284 -5.683 4.236 1.00 96.88 216 LEU A CA 1
ATOM 1691 C C . LEU A 1 216 ? -8.045 -4.940 3.727 1.00 96.88 216 LEU A C 1
ATOM 1693 O O . LEU A 1 216 ? -7.847 -3.765 4.034 1.00 96.88 216 LEU A O 1
ATOM 1697 N N . LEU A 1 217 ? -7.224 -5.616 2.928 1.00 97.56 217 LEU A N 1
ATOM 1698 C CA . LEU A 1 217 ? -6.052 -5.052 2.275 1.00 97.56 217 LEU A CA 1
ATOM 1699 C C . LEU A 1 217 ? -6.389 -4.724 0.823 1.00 97.56 217 LEU A C 1
ATOM 1701 O O . LEU A 1 217 ? -6.675 -5.602 0.004 1.00 97.56 217 LEU A O 1
ATOM 1705 N N . VAL A 1 218 ? -6.342 -3.434 0.517 1.00 96.75 218 VAL A N 1
ATOM 1706 C CA . VAL A 1 218 ? -6.574 -2.897 -0.820 1.00 96.75 218 VAL A CA 1
ATOM 1707 C C . VAL A 1 218 ? -5.280 -2.260 -1.289 1.00 96.75 218 VAL A C 1
ATOM 1709 O O . VAL A 1 218 ? -4.703 -1.469 -0.552 1.00 96.75 218 VAL A O 1
ATOM 1712 N N . MET A 1 219 ? -4.837 -2.543 -2.510 1.00 94.69 219 MET A N 1
ATOM 1713 C CA . MET A 1 219 ? -3.768 -1.758 -3.134 1.00 94.69 219 MET A CA 1
ATOM 1714 C C . MET A 1 219 ? -4.257 -1.063 -4.393 1.00 94.69 219 MET A C 1
ATOM 1716 O O . MET A 1 219 ? -5.058 -1.621 -5.142 1.00 94.69 219 MET A O 1
ATOM 1720 N N . SER A 1 220 ? -3.713 0.112 -4.682 1.00 93.00 220 SER A N 1
ATOM 1721 C CA . SER A 1 220 ? -3.788 0.701 -6.017 1.00 93.00 220 SER A CA 1
ATOM 1722 C C . SER A 1 220 ? -2.449 0.568 -6.733 1.00 93.00 220 SER A C 1
ATOM 1724 O O . SER A 1 220 ? -1.418 0.920 -6.167 1.00 93.00 220 SER A O 1
ATOM 1726 N N . SER A 1 221 ? -2.474 0.122 -7.985 1.00 89.75 221 SER A N 1
ATOM 1727 C CA . SER A 1 221 ? -1.320 0.133 -8.881 1.00 89.75 221 SER A CA 1
ATOM 1728 C C . SER A 1 221 ? -1.508 1.240 -9.915 1.00 89.75 221 SER A C 1
ATOM 1730 O O . SER A 1 221 ? -2.388 1.146 -10.782 1.00 89.75 221 SER A O 1
ATOM 1732 N N . GLN A 1 222 ? -0.724 2.317 -9.794 1.00 85.06 222 GLN A N 1
ATOM 1733 C CA . GLN A 1 222 ? -0.806 3.453 -10.704 1.00 85.06 222 GLN A CA 1
ATOM 1734 C C . GLN A 1 222 ? 0.278 3.402 -11.766 1.00 85.06 222 GLN A C 1
ATOM 1736 O O . GLN A 1 222 ? -0.048 3.542 -12.943 1.00 85.06 222 GLN A O 1
ATOM 1741 N N . LEU A 1 223 ? 1.526 3.186 -11.359 1.00 85.62 223 LEU A N 1
ATOM 1742 C CA . LEU A 1 223 ? 2.694 3.150 -12.227 1.00 85.62 223 LEU A CA 1
ATOM 1743 C C . LEU A 1 223 ? 3.610 1.988 -11.812 1.00 85.62 223 LEU A C 1
ATOM 1745 O O . LEU A 1 223 ? 4.609 2.232 -11.145 1.00 85.62 223 LEU A O 1
ATOM 1749 N N . PRO A 1 224 ? 3.329 0.733 -12.222 1.00 90.75 224 PRO A N 1
ATOM 1750 C CA . PRO A 1 224 ? 4.205 -0.397 -11.915 1.00 90.75 224 PRO A CA 1
ATOM 1751 C C . PRO A 1 224 ? 5.676 -0.088 -12.217 1.00 90.75 224 PRO A C 1
ATOM 1753 O O . PRO A 1 224 ? 5.988 0.433 -13.298 1.00 90.75 224 PRO A O 1
ATOM 1756 N N . LEU A 1 225 ? 6.590 -0.442 -11.312 1.00 89.50 225 LEU A N 1
ATOM 1757 C CA . LEU A 1 225 ? 8.001 -0.048 -11.406 1.00 89.50 225 LEU A CA 1
ATOM 1758 C C . LEU A 1 225 ? 8.624 -0.460 -12.746 1.00 89.50 225 LEU A C 1
ATOM 1760 O O . LEU A 1 225 ? 9.319 0.321 -13.401 1.00 89.50 225 LEU A O 1
ATOM 1764 N N . LEU A 1 226 ? 8.369 -1.691 -13.192 1.00 90.75 226 LEU A N 1
ATOM 1765 C CA . LEU A 1 226 ? 8.908 -2.179 -14.460 1.00 90.75 226 LEU A CA 1
ATOM 1766 C C . LEU A 1 226 ? 8.354 -1.404 -15.660 1.00 90.75 226 LEU A C 1
ATOM 1768 O O . LEU A 1 226 ? 9.060 -1.226 -16.653 1.00 90.75 226 LEU A O 1
ATOM 1772 N N . TRP A 1 227 ? 7.113 -0.915 -15.596 1.00 91.56 227 TRP A N 1
ATOM 1773 C CA . TRP A 1 227 ? 6.593 -0.030 -16.634 1.00 91.56 227 TRP A CA 1
ATOM 1774 C C . TRP A 1 227 ? 7.352 1.297 -16.638 1.00 91.56 227 TRP A C 1
ATOM 1776 O O . TRP A 1 227 ? 7.832 1.716 -17.694 1.00 91.56 227 TRP A O 1
ATOM 1786 N N . LEU A 1 228 ? 7.518 1.916 -15.467 1.00 86.94 228 LEU A N 1
ATOM 1787 C CA . LEU A 1 228 ? 8.213 3.194 -15.314 1.00 86.94 228 LEU A CA 1
ATOM 1788 C C . LEU A 1 228 ? 9.652 3.107 -15.840 1.00 86.94 228 LEU A C 1
ATOM 1790 O O . LEU A 1 228 ? 10.093 3.936 -16.636 1.00 86.94 228 LEU A O 1
ATOM 1794 N N . THR A 1 229 ? 10.353 2.037 -15.473 1.00 85.88 229 THR A N 1
ATOM 1795 C CA . THR A 1 229 ? 11.753 1.835 -15.843 1.00 85.88 229 THR A CA 1
ATOM 1796 C C . THR A 1 229 ? 11.952 1.377 -17.281 1.00 85.88 229 THR A C 1
ATOM 1798 O O . THR A 1 229 ? 13.059 1.534 -17.764 1.00 85.88 229 THR A O 1
ATOM 1801 N N . THR A 1 230 ? 10.951 0.852 -18.001 1.00 84.62 230 THR A N 1
ATOM 1802 C CA . THR A 1 230 ? 11.130 0.376 -19.398 1.00 84.62 230 THR A CA 1
ATOM 1803 C C . THR A 1 230 ? 10.396 1.199 -20.453 1.00 84.62 230 THR A C 1
ATOM 1805 O O . THR A 1 230 ? 10.894 1.383 -21.562 1.00 84.62 230 THR A O 1
ATOM 1808 N N . LYS A 1 231 ? 9.174 1.646 -20.156 1.00 80.12 231 LYS A N 1
ATOM 1809 C CA . LYS A 1 231 ? 8.296 2.389 -21.074 1.00 80.12 231 LYS A CA 1
ATOM 1810 C C . LYS A 1 231 ? 8.142 3.848 -20.669 1.00 80.12 231 LYS A C 1
ATOM 1812 O O . LYS A 1 231 ? 7.988 4.682 -21.554 1.00 80.12 231 LYS A O 1
ATOM 1817 N N . GLY A 1 232 ? 8.273 4.156 -19.380 1.00 71.94 232 GLY A N 1
ATOM 1818 C CA . GLY A 1 232 ? 8.320 5.520 -18.845 1.00 71.94 232 GLY A CA 1
ATOM 1819 C C . GLY A 1 232 ? 9.611 6.291 -19.155 1.00 71.94 232 GLY A C 1
ATOM 1820 O O . GLY A 1 232 ? 9.824 7.358 -18.594 1.00 71.94 232 GLY A O 1
ATOM 1821 N N . GLY A 1 233 ? 10.475 5.774 -20.037 1.00 66.88 233 GLY A N 1
ATOM 1822 C CA . GLY A 1 233 ? 11.698 6.449 -20.487 1.00 66.88 233 GLY A CA 1
ATOM 1823 C C . GLY A 1 233 ? 12.999 5.942 -19.855 1.00 66.88 233 GLY A C 1
ATOM 1824 O O . GLY A 1 233 ? 14.066 6.448 -20.195 1.00 66.88 233 GLY A O 1
ATOM 1825 N N . GLY A 1 234 ? 12.945 4.941 -18.971 1.00 72.88 234 GLY A N 1
ATOM 1826 C CA . GLY A 1 234 ? 14.141 4.276 -18.447 1.00 72.88 234 GLY A CA 1
ATOM 1827 C C . GLY A 1 234 ? 14.680 3.151 -19.358 1.00 72.88 234 GLY A C 1
ATOM 1828 O O . GLY A 1 234 ? 13.987 2.695 -20.270 1.00 72.88 234 GLY A O 1
ATOM 1829 N N . PRO A 1 235 ? 15.909 2.655 -19.113 1.00 78.56 235 PRO A N 1
ATOM 1830 C CA . PRO A 1 235 ? 16.515 1.555 -19.874 1.00 78.56 235 PRO A CA 1
ATOM 1831 C C . PRO A 1 235 ? 16.192 0.149 -19.320 1.00 78.56 235 PRO A C 1
ATOM 1833 O O . PRO A 1 235 ? 16.832 -0.824 -19.710 1.00 78.56 235 PRO A O 1
ATOM 1836 N N . GLY A 1 236 ? 15.223 0.031 -18.412 1.00 86.31 236 GLY A N 1
ATOM 1837 C CA . GLY A 1 236 ? 14.888 -1.168 -17.642 1.00 86.31 236 GLY A CA 1
ATOM 1838 C C . GLY A 1 236 ? 15.445 -1.149 -16.220 1.00 86.31 236 GLY A C 1
ATOM 1839 O O . GLY A 1 236 ? 16.002 -0.141 -15.786 1.00 86.31 236 GLY A O 1
ATOM 1840 N N . LEU A 1 237 ? 15.273 -2.272 -15.515 1.00 89.31 237 LEU A N 1
ATOM 1841 C CA . LEU A 1 237 ? 15.789 -2.474 -14.157 1.00 89.31 237 LEU A CA 1
ATOM 1842 C C . LEU A 1 237 ? 17.326 -2.501 -14.184 1.00 89.31 237 LEU A C 1
ATOM 1844 O O . LEU A 1 237 ? 17.917 -3.228 -14.986 1.00 89.31 237 LEU A O 1
ATOM 1848 N N . LYS A 1 238 ? 17.976 -1.712 -13.329 1.00 87.69 238 LYS A N 1
ATOM 1849 C CA . LYS A 1 238 ? 19.429 -1.462 -13.376 1.00 87.69 238 LYS A CA 1
ATOM 1850 C C . LYS A 1 238 ? 20.231 -2.112 -12.260 1.00 87.69 238 LYS A C 1
ATOM 1852 O O . LYS A 1 238 ? 21.448 -2.231 -12.387 1.00 87.69 238 LYS A O 1
ATOM 1857 N N . ASN A 1 239 ? 19.590 -2.462 -11.154 1.00 86.44 239 ASN A N 1
ATOM 1858 C CA . ASN A 1 239 ? 20.255 -2.941 -9.947 1.00 86.44 239 ASN A CA 1
ATOM 1859 C C . ASN A 1 239 ? 19.403 -4.009 -9.243 1.00 86.44 239 ASN A C 1
ATOM 1861 O O . ASN A 1 239 ? 18.263 -4.275 -9.629 1.00 86.44 239 ASN A O 1
ATOM 1865 N N . VAL A 1 240 ? 20.005 -4.664 -8.247 1.00 86.94 240 VAL A N 1
ATOM 1866 C CA . VAL A 1 240 ? 19.360 -5.736 -7.472 1.00 86.94 240 VAL A CA 1
ATOM 1867 C C . VAL A 1 240 ? 18.132 -5.210 -6.731 1.00 86.94 240 VAL A C 1
ATOM 1869 O O . VAL A 1 240 ? 17.117 -5.899 -6.710 1.00 86.94 240 VAL A O 1
ATOM 1872 N N . ASP A 1 241 ? 18.192 -3.980 -6.222 1.00 85.31 241 ASP A N 1
ATOM 1873 C CA . ASP A 1 241 ? 17.084 -3.357 -5.500 1.00 85.31 241 ASP A CA 1
ATOM 1874 C C . ASP A 1 241 ? 15.861 -3.211 -6.412 1.00 85.31 241 ASP A C 1
ATOM 1876 O O . ASP A 1 241 ? 14.786 -3.675 -6.072 1.00 85.31 241 ASP A O 1
ATOM 1880 N N . GLU A 1 242 ? 16.010 -2.673 -7.622 1.00 88.50 242 GLU A N 1
ATOM 1881 C CA . GLU A 1 242 ? 14.917 -2.544 -8.593 1.00 88.50 242 GLU A CA 1
ATOM 1882 C C . GLU A 1 242 ? 14.334 -3.904 -9.015 1.00 88.50 242 GLU A C 1
ATOM 1884 O O . GLU A 1 242 ? 13.127 -4.020 -9.244 1.00 88.50 242 GLU A O 1
ATOM 1889 N N . LEU A 1 243 ? 15.168 -4.946 -9.101 1.00 90.50 243 LEU A N 1
ATOM 1890 C CA . LEU A 1 243 ? 14.700 -6.308 -9.366 1.00 90.50 243 LEU A CA 1
ATOM 1891 C C . LEU A 1 243 ? 13.872 -6.862 -8.202 1.00 90.50 243 LEU A C 1
ATOM 1893 O O . LEU A 1 243 ? 12.820 -7.461 -8.437 1.00 90.50 243 LEU A O 1
ATOM 1897 N N . GLU A 1 244 ? 14.328 -6.645 -6.970 1.00 91.19 244 GLU A N 1
ATOM 1898 C CA . GLU A 1 244 ? 13.606 -7.029 -5.760 1.00 91.19 244 GLU A CA 1
ATOM 1899 C C . GLU A 1 244 ? 12.292 -6.256 -5.634 1.00 91.19 244 GLU A C 1
ATOM 1901 O O . GLU A 1 244 ? 11.247 -6.871 -5.446 1.00 91.19 244 GLU A O 1
ATOM 1906 N N . ILE A 1 245 ? 12.317 -4.936 -5.827 1.00 91.44 245 ILE A N 1
ATOM 1907 C CA . ILE A 1 245 ? 11.142 -4.059 -5.798 1.00 91.44 245 ILE A CA 1
ATOM 1908 C C . ILE A 1 245 ? 10.102 -4.541 -6.813 1.00 91.44 245 ILE A C 1
ATOM 1910 O O . ILE A 1 245 ? 8.936 -4.716 -6.468 1.00 91.44 245 ILE A O 1
ATOM 1914 N N . ASN A 1 246 ? 10.518 -4.839 -8.048 1.00 92.12 246 ASN A N 1
ATOM 1915 C CA . ASN A 1 246 ? 9.618 -5.405 -9.051 1.00 92.12 246 ASN A CA 1
ATOM 1916 C C . ASN A 1 246 ? 9.008 -6.748 -8.598 1.00 92.12 246 ASN A C 1
ATOM 1918 O O . ASN A 1 246 ? 7.834 -7.008 -8.859 1.00 92.12 246 ASN A O 1
ATOM 1922 N N . PHE A 1 247 ? 9.781 -7.603 -7.922 1.00 93.69 247 PHE A N 1
ATOM 1923 C CA . PHE A 1 247 ? 9.271 -8.861 -7.372 1.00 93.69 247 PHE A CA 1
ATOM 1924 C C . PHE A 1 247 ? 8.255 -8.627 -6.245 1.00 93.69 247 PHE A C 1
ATOM 1926 O O . PHE A 1 247 ? 7.162 -9.191 -6.286 1.00 93.69 247 PHE A O 1
ATOM 1933 N N . ILE A 1 248 ? 8.566 -7.778 -5.262 1.00 94.94 248 ILE A N 1
ATOM 1934 C CA . ILE A 1 248 ? 7.664 -7.535 -4.130 1.00 94.94 248 ILE A CA 1
ATOM 1935 C C . ILE A 1 248 ? 6.414 -6.748 -4.540 1.00 94.94 248 ILE A C 1
ATOM 1937 O O . ILE A 1 248 ? 5.357 -6.945 -3.947 1.00 94.94 248 ILE A O 1
ATOM 1941 N N . GLU A 1 249 ? 6.481 -5.907 -5.574 1.00 94.19 249 GLU A N 1
ATOM 1942 C CA . GLU A 1 249 ? 5.315 -5.238 -6.167 1.00 94.19 249 GLU A CA 1
ATOM 1943 C C . GLU A 1 249 ? 4.361 -6.260 -6.814 1.00 94.19 249 GLU A C 1
ATOM 1945 O O . GLU A 1 249 ? 3.152 -6.236 -6.569 1.00 94.19 249 GLU A O 1
ATOM 1950 N N . HIS A 1 250 ? 4.916 -7.216 -7.566 1.00 94.00 250 HIS A N 1
ATOM 1951 C CA . HIS A 1 250 ? 4.175 -8.310 -8.199 1.00 94.00 250 HIS A CA 1
ATOM 1952 C C . HIS A 1 250 ? 3.527 -9.243 -7.170 1.00 94.00 250 HIS A C 1
ATOM 1954 O O . HIS A 1 250 ? 2.344 -9.575 -7.275 1.00 94.00 250 HIS A O 1
ATOM 1960 N N . GLU A 1 251 ? 4.282 -9.627 -6.140 1.00 95.31 251 GLU A N 1
ATOM 1961 C CA . GLU A 1 251 ? 3.783 -10.483 -5.064 1.00 95.31 251 GLU A CA 1
ATOM 1962 C C . GLU A 1 251 ? 2.797 -9.759 -4.143 1.00 95.31 251 GLU A C 1
ATOM 1964 O O . GLU A 1 251 ? 1.848 -10.386 -3.672 1.00 95.31 251 GLU A O 1
ATOM 1969 N N . SER A 1 252 ? 2.945 -8.444 -3.944 1.00 96.25 252 SER A N 1
ATOM 1970 C CA . SER A 1 252 ? 1.941 -7.633 -3.245 1.00 96.25 252 SER A CA 1
ATOM 1971 C C . SER A 1 252 ? 0.582 -7.789 -3.915 1.00 96.25 252 SER A C 1
ATOM 1973 O O . SER A 1 252 ? -0.382 -8.163 -3.252 1.00 96.25 252 SER A O 1
ATOM 1975 N N . ALA A 1 253 ? 0.516 -7.612 -5.239 1.00 95.06 253 ALA A N 1
ATOM 1976 C CA . ALA A 1 253 ? -0.733 -7.726 -5.987 1.00 95.06 253 ALA A CA 1
ATOM 1977 C C . ALA A 1 253 ? -1.392 -9.104 -5.855 1.00 95.06 253 ALA A C 1
ATOM 1979 O O . ALA A 1 253 ? -2.615 -9.189 -5.784 1.00 95.06 253 ALA A O 1
ATOM 1980 N N . ARG A 1 254 ? -0.594 -10.171 -5.739 1.00 95.38 254 ARG A N 1
ATOM 1981 C CA . ARG A 1 254 ? -1.092 -11.535 -5.510 1.00 95.38 254 ARG A CA 1
ATOM 1982 C C . ARG A 1 254 ? -1.688 -11.749 -4.124 1.00 95.38 254 ARG A C 1
ATOM 1984 O O . ARG A 1 254 ? -2.577 -12.586 -3.973 1.00 95.38 254 ARG A O 1
ATOM 1991 N N . LEU A 1 255 ? -1.150 -11.073 -3.116 1.00 96.25 255 LEU A N 1
ATOM 1992 C CA . LEU A 1 255 ? -1.510 -11.279 -1.715 1.00 96.25 255 LEU A CA 1
ATOM 1993 C C . LEU A 1 255 ? -2.644 -10.356 -1.238 1.00 96.25 255 LEU A C 1
ATOM 1995 O O . LEU A 1 255 ? -3.207 -10.609 -0.175 1.00 96.25 255 LEU A O 1
ATOM 1999 N N . MET A 1 256 ? -2.989 -9.309 -1.990 1.00 96.12 256 MET A N 1
ATOM 2000 C CA . MET A 1 256 ? -4.082 -8.393 -1.640 1.00 96.12 256 MET A CA 1
ATOM 2001 C C . MET A 1 256 ? -5.470 -9.030 -1.744 1.00 96.12 256 MET A C 1
ATOM 2003 O O . MET A 1 256 ? -5.713 -9.888 -2.593 1.00 96.12 256 MET A O 1
ATOM 2007 N N . ASP A 1 257 ? -6.411 -8.533 -0.932 1.00 95.94 257 ASP A N 1
ATOM 2008 C CA . ASP A 1 257 ? -7.832 -8.877 -1.064 1.00 95.94 257 ASP A CA 1
ATOM 2009 C C . ASP A 1 257 ? -8.458 -8.170 -2.272 1.00 95.94 257 ASP A C 1
ATOM 2011 O O . ASP A 1 257 ? -9.331 -8.725 -2.935 1.00 95.94 257 ASP A O 1
ATOM 2015 N N . HIS A 1 258 ? -8.002 -6.947 -2.566 1.00 95.81 258 HIS A N 1
ATOM 2016 C CA . HIS A 1 258 ? -8.456 -6.139 -3.696 1.00 95.81 258 HIS A CA 1
ATOM 2017 C C . HIS A 1 258 ? -7.298 -5.375 -4.340 1.00 95.81 258 HIS A C 1
ATOM 2019 O O . HIS A 1 258 ? -6.456 -4.792 -3.654 1.00 95.81 258 HIS A O 1
ATOM 2025 N N . VAL A 1 259 ? -7.300 -5.311 -5.672 1.00 94.81 259 VAL A N 1
ATOM 2026 C CA . VAL A 1 259 ? -6.355 -4.497 -6.449 1.00 94.81 259 VAL A CA 1
ATOM 2027 C C . VAL A 1 259 ? -7.134 -3.484 -7.280 1.00 94.81 259 VAL A C 1
ATOM 2029 O O . VAL A 1 259 ? -8.128 -3.820 -7.918 1.00 94.81 259 VAL A O 1
ATOM 2032 N N . ILE A 1 260 ? -6.679 -2.237 -7.295 1.00 94.38 260 ILE A N 1
ATOM 2033 C CA . ILE A 1 260 ? -7.211 -1.173 -8.143 1.00 94.38 260 ILE A CA 1
ATOM 2034 C 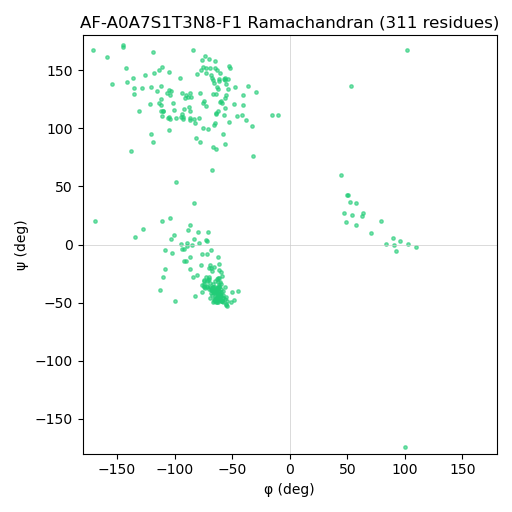C . ILE A 1 260 ? -6.155 -0.822 -9.187 1.00 94.38 260 ILE A C 1
ATOM 2036 O O . ILE A 1 260 ? -5.125 -0.232 -8.870 1.00 94.38 260 ILE A O 1
ATOM 2040 N N . ALA A 1 261 ? -6.412 -1.161 -10.444 1.00 92.38 261 ALA A N 1
ATOM 2041 C CA . ALA A 1 261 ? -5.646 -0.662 -11.573 1.00 92.38 261 ALA A CA 1
ATOM 2042 C C . ALA A 1 261 ? -6.088 0.771 -11.898 1.00 92.38 261 ALA A C 1
ATOM 2044 O O . ALA A 1 261 ? -7.280 1.036 -12.073 1.00 92.38 261 ALA A O 1
ATOM 2045 N N . SER A 1 262 ? -5.134 1.692 -12.039 1.00 90.06 262 SER A N 1
ATOM 2046 C CA . SER A 1 262 ? -5.433 3.105 -12.328 1.00 90.06 262 SER A CA 1
ATOM 2047 C C . SER A 1 262 ? -6.070 3.345 -13.702 1.00 90.06 262 SER A C 1
ATOM 2049 O O . SER A 1 262 ? -6.654 4.399 -13.953 1.00 90.06 262 SER A O 1
ATOM 2051 N N . SER A 1 263 ? -5.940 2.394 -14.629 1.00 89.50 263 SER A N 1
ATOM 2052 C CA . SER A 1 263 ? -6.517 2.487 -15.967 1.00 89.50 263 SER A CA 1
ATOM 2053 C C . SER A 1 263 ? -6.671 1.109 -16.619 1.00 89.50 263 SER A C 1
ATOM 2055 O O . SER A 1 263 ? -5.956 0.174 -16.245 1.00 89.50 263 SER A O 1
ATOM 2057 N N . PRO A 1 264 ? -7.520 0.984 -17.662 1.00 90.12 264 PRO A N 1
ATOM 2058 C CA . PRO A 1 264 ? -7.626 -0.254 -18.438 1.00 90.12 264 PRO A CA 1
ATOM 2059 C C . PRO A 1 264 ? -6.295 -0.656 -19.084 1.00 90.12 264 PRO A C 1
ATOM 2061 O O . PRO A 1 264 ? -6.036 -1.833 -19.326 1.00 90.12 264 PRO A O 1
ATOM 2064 N N . TYR A 1 265 ? -5.436 0.331 -19.363 1.00 91.69 265 TYR A N 1
ATOM 2065 C CA . TYR A 1 265 ? -4.093 0.091 -19.869 1.00 91.69 265 TYR A CA 1
ATOM 2066 C C . TYR A 1 265 ? -3.245 -0.674 -18.851 1.00 91.69 265 TYR A C 1
ATOM 2068 O O . TYR A 1 265 ? -2.642 -1.682 -19.212 1.00 91.69 265 TYR A O 1
ATOM 2076 N N . PHE A 1 266 ? -3.216 -0.228 -17.591 1.00 91.94 266 PHE A N 1
ATOM 2077 C CA . PHE A 1 266 ? -2.421 -0.886 -16.555 1.00 91.94 266 PHE A CA 1
ATOM 2078 C C . PHE A 1 266 ? -3.006 -2.231 -16.138 1.00 91.94 266 PHE A C 1
ATOM 2080 O O . PHE A 1 266 ? -2.241 -3.174 -15.953 1.00 91.94 266 PHE A O 1
ATOM 2087 N N . ASP A 1 267 ? -4.334 -2.362 -16.105 1.00 91.31 267 ASP A N 1
ATOM 2088 C CA . ASP A 1 267 ? -4.990 -3.658 -15.911 1.00 91.31 267 ASP A CA 1
ATOM 2089 C C . ASP A 1 267 ? -4.522 -4.675 -16.963 1.00 91.31 267 ASP A C 1
ATOM 2091 O O . ASP A 1 267 ? -3.996 -5.743 -16.635 1.00 91.31 267 ASP A O 1
ATOM 2095 N N . LYS A 1 268 ? -4.598 -4.306 -18.249 1.00 91.56 268 LYS A N 1
ATOM 2096 C CA . LYS A 1 268 ? -4.102 -5.155 -19.337 1.00 91.56 268 LYS A CA 1
ATOM 2097 C C . LYS A 1 268 ? -2.596 -5.405 -19.226 1.00 91.56 268 LYS A C 1
ATOM 2099 O O . LYS A 1 268 ? -2.143 -6.529 -19.424 1.00 91.56 268 LYS A O 1
ATOM 2104 N N . TRP A 1 269 ? -1.811 -4.372 -18.928 1.00 92.75 269 TRP A N 1
ATOM 2105 C CA . TRP A 1 269 ? -0.353 -4.463 -18.866 1.00 92.75 269 TRP A CA 1
ATOM 2106 C C . TRP A 1 269 ? 0.124 -5.452 -17.796 1.00 92.75 269 TRP A C 1
ATOM 2108 O O . TRP A 1 269 ? 1.063 -6.210 -18.059 1.00 92.75 269 TRP A O 1
ATOM 2118 N N . MET A 1 270 ? -0.531 -5.460 -16.629 1.00 93.50 270 MET A N 1
ATOM 2119 C CA . MET A 1 270 ? -0.265 -6.403 -15.539 1.00 93.50 270 MET A CA 1
ATOM 2120 C C . MET A 1 270 ? -0.624 -7.837 -15.959 1.00 93.50 270 MET A C 1
ATOM 2122 O O . MET A 1 270 ? 0.197 -8.748 -15.813 1.00 93.50 270 MET A O 1
ATOM 2126 N N . HIS A 1 271 ? -1.799 -8.041 -16.566 1.00 89.62 271 HIS A N 1
ATOM 2127 C CA . HIS A 1 271 ? -2.221 -9.353 -17.075 1.00 89.62 271 HIS A CA 1
ATOM 2128 C C . HIS A 1 271 ? -1.272 -9.907 -18.151 1.00 89.62 271 HIS A C 1
ATOM 2130 O O . HIS A 1 271 ? -0.860 -11.063 -18.068 1.00 89.62 271 HIS A O 1
ATOM 2136 N N . ASP A 1 272 ? -0.851 -9.080 -19.114 1.00 92.12 272 ASP A N 1
ATOM 2137 C CA . ASP A 1 272 ? 0.094 -9.463 -20.178 1.00 92.12 272 ASP A CA 1
ATOM 2138 C 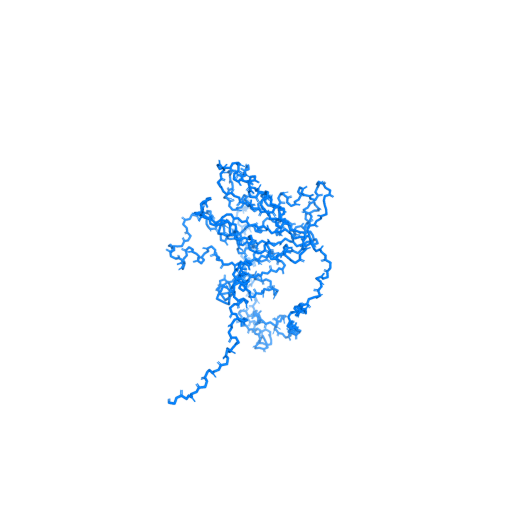C . ASP A 1 272 ? 1.470 -9.899 -19.631 1.00 92.12 272 ASP A C 1
ATOM 2140 O O . ASP A 1 272 ? 2.270 -10.503 -20.347 1.00 92.12 272 ASP A O 1
ATOM 2144 N N . ARG A 1 273 ? 1.769 -9.569 -18.369 1.00 90.88 273 ARG A N 1
ATOM 2145 C CA . ARG A 1 273 ? 3.020 -9.896 -17.666 1.00 90.88 273 ARG A CA 1
ATOM 2146 C C . ARG A 1 273 ? 2.830 -10.922 -16.558 1.00 90.88 273 ARG A C 1
ATOM 2148 O O . ARG A 1 273 ? 3.685 -11.042 -15.685 1.00 90.88 273 ARG A O 1
ATOM 2155 N N . ASN A 1 274 ? 1.743 -11.687 -16.611 1.00 88.56 274 ASN A N 1
ATOM 2156 C CA . ASN A 1 274 ? 1.451 -12.766 -15.671 1.00 88.56 274 ASN A CA 1
ATOM 2157 C C . ASN A 1 274 ? 1.393 -12.292 -14.208 1.00 88.56 274 ASN A C 1
ATOM 2159 O O . ASN A 1 274 ? 1.802 -13.014 -13.296 1.00 88.56 274 ASN A O 1
ATOM 2163 N N . TRP A 1 275 ? 0.894 -11.076 -13.961 1.00 94.06 275 TRP A N 1
ATOM 2164 C CA . TRP A 1 275 ? 0.455 -10.686 -12.621 1.00 94.06 275 TRP A CA 1
ATOM 2165 C C . TRP A 1 275 ? -0.657 -11.614 -12.158 1.00 94.06 275 TRP A C 1
ATOM 2167 O O . TRP A 1 275 ? -1.665 -11.796 -12.839 1.00 94.06 275 TRP A O 1
ATOM 2177 N N . LYS A 1 276 ? -0.438 -12.245 -11.002 1.00 93.00 276 LYS A N 1
ATOM 2178 C CA . LYS A 1 276 ? -1.466 -13.028 -10.326 1.00 93.00 276 LYS A CA 1
ATOM 2179 C C . LYS A 1 276 ? -2.329 -12.034 -9.572 1.00 93.00 276 LYS A C 1
ATOM 2181 O O . LYS A 1 276 ? -1.989 -11.650 -8.466 1.00 93.00 276 LYS A O 1
ATOM 2186 N N . LEU A 1 277 ? -3.388 -11.573 -10.214 1.00 92.38 277 LEU A N 1
ATOM 2187 C CA . LEU A 1 277 ? -4.306 -10.597 -9.644 1.00 92.38 277 LEU A CA 1
ATOM 2188 C C . LEU A 1 277 ? -5.505 -11.317 -9.014 1.00 92.38 277 LEU A C 1
ATOM 2190 O O . LEU A 1 277 ? -5.956 -12.327 -9.571 1.00 92.38 277 LEU A O 1
ATOM 2194 N N . PRO A 1 278 ? -6.043 -10.836 -7.880 1.00 90.81 278 PRO A N 1
ATOM 2195 C CA . PRO A 1 278 ? -7.272 -11.381 -7.332 1.00 90.81 278 PRO A CA 1
ATOM 2196 C C . PRO A 1 278 ? -8.424 -11.114 -8.305 1.00 90.81 278 PRO A C 1
ATOM 2198 O O . PRO A 1 278 ? -8.425 -10.137 -9.060 1.00 90.81 278 PRO A O 1
ATOM 2201 N N . TRP A 1 279 ? -9.438 -11.978 -8.287 1.00 84.62 279 TRP A N 1
ATOM 2202 C CA . TRP A 1 279 ? -10.620 -11.827 -9.146 1.00 84.62 279 TRP A CA 1
ATOM 2203 C C . TRP A 1 279 ? -11.368 -10.506 -8.888 1.00 84.62 279 TRP A C 1
ATOM 2205 O O . TRP A 1 279 ? -12.022 -9.974 -9.779 1.00 84.62 279 TRP A O 1
ATOM 2215 N N . THR A 1 280 ? -11.198 -9.943 -7.695 1.00 90.12 280 THR A N 1
ATOM 2216 C CA . THR A 1 280 ? -11.677 -8.638 -7.231 1.00 90.12 280 THR A CA 1
ATOM 2217 C C . THR A 1 280 ? -10.759 -7.473 -7.632 1.00 90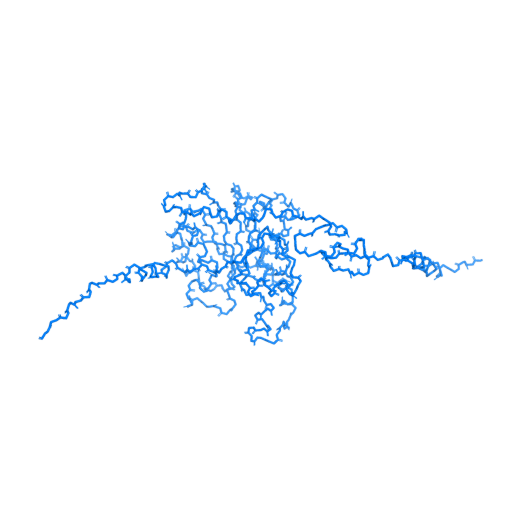.12 280 THR A C 1
ATOM 2219 O O . THR A 1 280 ? -10.567 -6.517 -6.873 1.00 90.12 280 THR A O 1
ATOM 2222 N N . THR A 1 281 ? -10.165 -7.544 -8.822 1.00 90.25 281 THR A N 1
ATOM 2223 C CA . THR A 1 281 ? -9.394 -6.433 -9.385 1.00 90.25 281 THR A CA 1
ATOM 2224 C C . THR A 1 281 ? -10.318 -5.475 -10.123 1.00 90.25 281 THR A C 1
ATOM 2226 O O . THR A 1 281 ? -11.070 -5.878 -11.011 1.00 90.25 281 THR A O 1
ATOM 2229 N N . PHE A 1 282 ? -10.243 -4.193 -9.778 1.00 91.19 282 PHE A N 1
ATOM 2230 C CA . PHE A 1 282 ? -11.063 -3.137 -10.360 1.00 91.19 282 PHE A CA 1
ATOM 2231 C C . PHE A 1 282 ? -10.209 -2.165 -11.159 1.00 91.19 282 PHE A C 1
ATOM 2233 O O . PHE A 1 282 ? -9.056 -1.915 -10.828 1.00 91.19 282 PHE A O 1
ATOM 2240 N N . THR A 1 283 ? -10.795 -1.569 -12.192 1.00 90.56 283 THR A N 1
ATOM 2241 C CA . THR A 1 283 ? -10.171 -0.461 -12.915 1.00 90.56 283 THR A CA 1
ATOM 2242 C C . THR A 1 283 ? -10.855 0.836 -12.518 1.00 90.56 283 THR A C 1
ATOM 2244 O O . THR A 1 283 ? -12.010 1.051 -12.888 1.00 90.56 283 THR A O 1
ATOM 2247 N N . LEU A 1 284 ? -10.157 1.694 -11.775 1.00 86.19 284 LEU A N 1
ATOM 2248 C CA . LEU A 1 284 ? -10.668 2.993 -11.343 1.00 86.19 284 LEU A CA 1
ATOM 2249 C C . LEU A 1 284 ? -9.594 4.064 -11.549 1.00 86.19 284 LEU A C 1
ATOM 2251 O O . LEU A 1 284 ? -8.463 3.874 -11.097 1.00 86.19 284 LEU A O 1
ATOM 2255 N N . PRO A 1 285 ? -9.924 5.190 -12.208 1.00 81.75 285 PRO A N 1
ATOM 2256 C CA . PRO A 1 285 ? -8.998 6.303 -12.309 1.00 81.75 285 PRO A CA 1
ATOM 2257 C C . PRO A 1 285 ? -8.733 6.897 -10.929 1.00 81.75 285 PRO A C 1
ATOM 2259 O O . PRO A 1 285 ? -9.539 6.766 -10.003 1.00 81.75 285 PRO A O 1
ATOM 2262 N N . GLN A 1 286 ? -7.603 7.586 -10.811 1.00 77.25 286 GLN A N 1
ATOM 2263 C CA . GLN A 1 286 ? -7.272 8.277 -9.579 1.00 77.25 286 GLN A CA 1
ATOM 2264 C C . GLN A 1 286 ? -8.308 9.353 -9.241 1.00 77.25 286 GLN A C 1
ATOM 2266 O O . GLN A 1 286 ? -8.812 10.034 -10.143 1.00 77.25 286 GLN A O 1
ATOM 2271 N N . PRO A 1 287 ? -8.623 9.517 -7.949 1.00 78.69 287 PRO A N 1
ATOM 2272 C CA . PRO A 1 287 ? -9.474 10.602 -7.512 1.00 78.69 287 PRO A CA 1
ATOM 2273 C C . PRO A 1 287 ? -8.838 11.956 -7.834 1.00 78.69 287 PRO A C 1
ATOM 2275 O O . PRO A 1 287 ? -7.635 12.140 -7.678 1.00 78.69 287 PRO A O 1
ATOM 2278 N N . LEU A 1 288 ? -9.663 12.913 -8.259 1.00 76.81 288 LEU A N 1
ATOM 2279 C CA . LEU A 1 288 ? -9.233 14.302 -8.403 1.00 76.81 288 LEU A CA 1
ATOM 2280 C C . LEU A 1 288 ? -9.174 14.992 -7.030 1.00 76.81 288 LEU A C 1
ATOM 2282 O O . LEU A 1 288 ? -9.998 14.680 -6.157 1.00 76.81 288 LEU A O 1
ATOM 2286 N N . PRO A 1 289 ? -8.274 15.976 -6.852 1.00 75.94 289 PRO A N 1
ATOM 2287 C CA . PRO A 1 289 ? -8.288 16.848 -5.685 1.00 75.94 289 PRO A CA 1
ATOM 2288 C C . PRO A 1 289 ? -9.663 17.504 -5.492 1.00 75.94 289 PRO A C 1
ATOM 2290 O O . PRO A 1 289 ? -10.323 17.905 -6.455 1.00 75.94 289 PRO A O 1
ATOM 2293 N N . LEU A 1 290 ? -10.103 17.649 -4.237 1.00 70.19 290 LEU A N 1
ATOM 2294 C CA . LEU A 1 290 ? -11.439 18.175 -3.909 1.00 70.19 290 LEU A CA 1
ATOM 2295 C C . LEU A 1 290 ? -11.698 19.568 -4.511 1.00 70.19 290 LEU A C 1
ATOM 2297 O O . LEU A 1 290 ? -12.804 19.843 -4.978 1.00 70.19 290 LEU A O 1
ATOM 2301 N N . GLY A 1 291 ? -10.674 20.427 -4.555 1.00 68.06 291 GLY A N 1
ATOM 2302 C CA . GLY A 1 291 ? -10.769 21.756 -5.166 1.00 68.06 291 GLY A CA 1
ATOM 2303 C C . GLY A 1 291 ? -11.080 21.710 -6.666 1.00 68.06 291 GLY A C 1
ATOM 2304 O O . GLY A 1 291 ? -11.870 22.518 -7.158 1.00 68.06 291 GLY A O 1
ATOM 2305 N N . ASP A 1 292 ? -10.531 20.733 -7.387 1.00 67.56 292 ASP A N 1
ATOM 2306 C CA . ASP A 1 292 ? -10.789 20.563 -8.817 1.00 67.56 292 ASP A CA 1
ATOM 2307 C C . ASP A 1 292 ? -12.165 19.951 -9.073 1.00 67.56 292 ASP A C 1
ATOM 2309 O O . ASP A 1 292 ? -12.857 20.369 -10.003 1.00 67.56 292 ASP A O 1
ATOM 2313 N N . ILE A 1 293 ? -12.624 19.043 -8.203 1.00 69.19 293 ILE A N 1
ATOM 2314 C CA . ILE A 1 293 ? -14.003 18.536 -8.242 1.00 69.19 293 ILE A CA 1
ATOM 2315 C C . ILE A 1 293 ? -14.995 19.697 -8.095 1.00 69.19 293 ILE A C 1
ATOM 2317 O O . ILE A 1 293 ? -15.898 19.832 -8.924 1.00 69.19 293 ILE A O 1
ATOM 2321 N N . ALA A 1 294 ? -14.794 20.575 -7.107 1.00 69.44 294 ALA A N 1
ATOM 2322 C CA . ALA A 1 294 ? -15.656 21.734 -6.880 1.00 69.44 294 ALA A CA 1
ATOM 2323 C C . ALA A 1 294 ? -15.664 22.699 -8.082 1.00 69.44 294 ALA A C 1
ATOM 2325 O O . ALA A 1 294 ? -16.727 23.155 -8.511 1.00 69.44 294 ALA A O 1
ATOM 2326 N N . ARG A 1 295 ? -14.495 22.967 -8.684 1.00 70.12 295 ARG A N 1
ATOM 2327 C CA . ARG A 1 295 ? -14.375 23.788 -9.904 1.00 70.12 295 ARG A CA 1
ATOM 2328 C C . ARG A 1 295 ? -15.113 23.172 -11.093 1.00 70.12 295 ARG A C 1
ATOM 2330 O O . ARG A 1 295 ? -15.847 23.877 -11.785 1.00 70.12 295 ARG A O 1
ATOM 2337 N N . LEU A 1 296 ? -14.951 21.870 -11.329 1.00 66.88 296 LEU A N 1
ATOM 2338 C CA . LEU A 1 296 ? -15.606 21.156 -12.431 1.00 66.88 296 LEU A CA 1
ATOM 2339 C C . LEU A 1 296 ? -17.129 21.086 -12.249 1.00 66.88 296 LEU A C 1
ATOM 2341 O O . LEU A 1 296 ? -17.876 21.224 -13.221 1.00 66.88 296 LEU A O 1
ATOM 2345 N N . GLN A 1 297 ? -17.602 20.912 -11.014 1.00 73.25 297 GLN A N 1
ATOM 2346 C CA . GLN A 1 297 ? -19.026 20.968 -10.683 1.00 73.25 297 GLN A CA 1
ATOM 2347 C C . GLN A 1 297 ? -19.593 22.372 -10.932 1.00 73.25 297 GLN A C 1
ATOM 2349 O O . GLN A 1 297 ? -20.597 22.508 -11.634 1.00 73.25 297 GLN A O 1
ATOM 2354 N N . ALA A 1 298 ? -18.914 23.424 -10.461 1.00 70.69 298 ALA A N 1
ATOM 2355 C CA . ALA A 1 298 ? -19.316 24.810 -10.706 1.00 70.69 298 ALA A CA 1
ATOM 2356 C C . ALA A 1 298 ? -19.364 25.147 -12.209 1.00 70.69 298 ALA A C 1
ATOM 2358 O O . ALA A 1 298 ? -20.321 25.768 -12.673 1.00 70.69 298 ALA A O 1
ATOM 2359 N N . ALA A 1 299 ? -18.392 24.671 -12.994 1.00 68.75 299 ALA A N 1
ATOM 2360 C CA . ALA A 1 299 ? -18.371 24.847 -14.446 1.00 68.75 299 ALA A CA 1
ATOM 2361 C C . ALA A 1 299 ? -19.536 24.128 -15.158 1.00 68.75 299 ALA A C 1
ATOM 2363 O O . ALA A 1 299 ? -20.099 24.669 -16.111 1.00 68.75 299 ALA A O 1
ATOM 2364 N N . ARG A 1 300 ? -19.956 22.942 -14.683 1.00 64.75 300 ARG A N 1
ATOM 2365 C CA . ARG A 1 300 ? -21.148 22.241 -15.205 1.00 64.75 300 ARG A CA 1
ATOM 2366 C C . ARG A 1 300 ? -22.446 22.989 -14.902 1.00 64.75 300 ARG A C 1
ATOM 2368 O O . ARG A 1 300 ? -23.334 22.999 -15.751 1.00 64.75 300 ARG A O 1
ATOM 2375 N N . HIS A 1 301 ? -22.556 23.624 -13.736 1.00 59.47 301 HIS A N 1
ATOM 2376 C CA . HIS A 1 301 ? -23.747 24.393 -13.357 1.00 59.47 301 HIS A CA 1
ATOM 2377 C C . HIS A 1 301 ? -23.790 25.801 -13.979 1.00 59.47 301 HIS A C 1
ATOM 2379 O O . HIS A 1 301 ? -24.877 26.312 -14.236 1.00 59.47 301 HIS A O 1
ATOM 2385 N N . GLY A 1 302 ? -22.640 26.396 -14.313 1.00 54.00 302 GLY A N 1
ATOM 2386 C CA . GLY A 1 302 ? -22.548 27.688 -15.011 1.00 54.00 302 GLY A CA 1
ATOM 2387 C C . GLY A 1 302 ? -22.855 27.649 -16.518 1.00 54.00 302 GLY A C 1
ATOM 2388 O O . GLY A 1 302 ? -22.955 28.699 -17.146 1.00 54.00 302 GLY A O 1
ATOM 2389 N N . GLY A 1 303 ? -23.018 26.460 -17.114 1.00 48.16 303 GLY A N 1
ATOM 2390 C CA . GLY A 1 303 ? -23.299 26.268 -18.547 1.00 48.16 303 GLY A CA 1
ATOM 2391 C C . GLY A 1 303 ? -24.785 26.261 -18.946 1.00 48.16 303 GLY A C 1
ATOM 2392 O O . GLY A 1 303 ? -25.104 26.068 -20.123 1.00 48.16 303 GLY A O 1
ATOM 2393 N N . ALA A 1 304 ? -25.717 26.452 -18.006 1.00 47.50 304 ALA A N 1
ATOM 2394 C CA . ALA A 1 304 ? -27.143 26.548 -18.317 1.00 47.50 304 ALA A CA 1
ATOM 2395 C C . ALA A 1 304 ? -27.469 27.922 -18.940 1.00 47.50 304 ALA A C 1
ATOM 2397 O O . ALA A 1 304 ? -27.565 28.925 -18.243 1.00 47.50 304 ALA A O 1
ATOM 2398 N N . ARG A 1 305 ? -27.595 27.937 -20.278 1.00 47.28 305 ARG A N 1
ATOM 2399 C CA . ARG A 1 305 ? -28.055 29.029 -21.168 1.00 47.28 305 ARG A CA 1
ATOM 2400 C C . ARG A 1 305 ? -28.678 30.245 -20.458 1.00 47.28 305 ARG A C 1
ATOM 2402 O O . ARG A 1 305 ? -29.828 30.189 -20.029 1.00 47.28 305 ARG A O 1
ATOM 2409 N N . GLY A 1 306 ? -27.983 31.383 -20.506 1.00 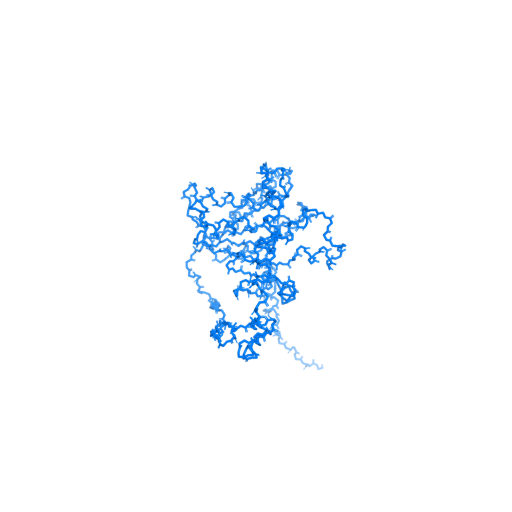41.41 306 GLY A N 1
ATOM 2410 C CA . GLY A 1 306 ? -28.640 32.692 -20.439 1.00 41.41 306 GLY A CA 1
ATOM 2411 C C . GLY A 1 306 ? -29.573 32.894 -21.649 1.00 41.41 306 GLY A C 1
ATOM 2412 O O . GLY A 1 306 ? -29.322 32.309 -22.712 1.00 41.41 306 GLY A O 1
ATOM 2413 N N . PRO A 1 307 ? -30.665 33.671 -21.519 1.00 41.16 307 PRO A N 1
ATOM 2414 C CA . PRO A 1 307 ? -31.629 33.843 -22.597 1.00 41.16 307 PRO A CA 1
ATOM 2415 C C . PRO A 1 307 ? -30.960 34.500 -23.806 1.00 41.16 307 PRO A C 1
ATOM 2417 O O . PRO A 1 307 ? -30.225 35.477 -23.668 1.00 41.16 307 PRO A O 1
ATOM 2420 N N . LYS A 1 308 ? -31.218 33.953 -25.003 1.00 45.09 308 LYS A N 1
ATOM 2421 C CA . LYS A 1 308 ? -30.847 34.594 -26.269 1.00 45.09 308 LYS A CA 1
ATOM 2422 C C . LYS A 1 308 ? -31.500 35.975 -26.298 1.00 45.09 308 LYS A C 1
ATOM 2424 O O . LYS A 1 308 ? -32.723 36.060 -26.382 1.00 45.09 308 LYS A O 1
ATOM 2429 N N . ALA A 1 309 ? -30.686 37.026 -26.217 1.00 40.50 309 ALA A N 1
ATOM 2430 C CA . ALA A 1 309 ? -31.129 38.378 -26.508 1.00 40.50 309 ALA A CA 1
ATOM 2431 C C . ALA A 1 309 ? -31.704 38.400 -27.930 1.00 40.50 309 ALA A C 1
ATOM 2433 O O . ALA A 1 309 ? -31.084 37.892 -28.871 1.00 40.50 309 ALA A O 1
ATOM 2434 N N . GLY A 1 310 ? -32.936 38.893 -28.028 1.00 36.97 310 GLY A N 1
ATOM 2435 C CA . GLY A 1 310 ? -33.696 38.997 -29.260 1.00 36.97 310 GLY A CA 1
ATOM 2436 C C . GLY A 1 310 ? -32.999 39.881 -30.286 1.00 36.97 310 GLY A C 1
ATOM 2437 O O . GLY A 1 310 ? -32.303 40.837 -29.952 1.00 36.97 310 GLY A O 1
ATOM 2438 N N . ALA A 1 311 ? -33.204 39.508 -31.542 1.00 42.50 311 ALA A N 1
ATOM 2439 C CA . ALA A 1 311 ? -32.927 40.328 -32.699 1.00 42.50 311 ALA A CA 1
ATOM 2440 C C . ALA A 1 311 ? -34.009 41.404 -32.835 1.00 42.50 311 ALA A C 1
ATOM 2442 O O . ALA A 1 311 ? -35.167 41.047 -33.005 1.00 42.50 311 ALA A O 1
ATOM 2443 N N . GLU A 1 312 ? -33.606 42.668 -32.820 1.00 39.94 312 GLU A N 1
ATOM 2444 C CA . GLU A 1 312 ? -34.240 43.839 -33.449 1.00 39.94 312 GLU A CA 1
ATOM 2445 C C . GLU A 1 312 ? -33.066 44.815 -33.671 1.00 39.94 312 GLU A C 1
ATOM 2447 O O . GLU A 1 312 ? -32.184 44.892 -32.817 1.00 39.94 312 GLU A O 1
ATOM 2452 N N . GLY A 1 313 ? -32.876 45.539 -34.765 1.00 37.59 313 GLY A N 1
ATOM 2453 C CA . GLY A 1 313 ? -33.679 45.902 -35.925 1.00 37.59 313 GLY A CA 1
ATOM 2454 C C . GLY A 1 313 ? -32.988 47.142 -36.486 1.00 37.59 313 GLY A C 1
ATOM 2455 O O . GLY A 1 313 ? -32.705 48.044 -35.667 1.00 37.59 313 GLY A O 1
#

Radius of gyration: 26.21 Å; Cα contacts (8 Å, |Δi|>4): 479; chains: 1; bounding box: 70×104×59 Å

Solvent-accessible surface area (backbone atoms only — not comparable to full-atom values): 17548 Å² total; per-residue (Å²): 137,84,79,76,78,85,59,59,68,62,54,54,50,50,54,55,58,58,68,62,72,70,74,72,85,51,69,29,46,78,59,8,65,75,36,28,51,73,54,97,40,39,39,48,47,39,94,57,32,34,65,77,24,18,74,42,65,52,77,71,72,59,69,65,72,63,81,66,59,69,68,54,92,88,62,79,73,88,70,75,48,38,35,35,34,34,22,32,47,47,89,89,62,50,94,85,49,58,66,58,64,34,32,63,32,46,45,60,45,51,54,44,20,74,71,60,29,48,30,34,38,38,38,39,40,85,74,79,84,56,71,64,61,52,51,50,50,36,52,56,34,43,75,64,49,28,47,62,44,79,44,58,79,73,96,45,85,92,47,51,69,47,62,36,49,6,42,53,53,33,50,52,49,16,49,45,31,73,72,70,43,80,58,44,52,28,40,36,31,29,54,42,54,20,37,50,26,47,44,33,51,42,34,78,64,58,46,86,65,44,45,36,79,85,28,46,38,33,35,37,49,73,71,54,55,64,48,43,25,49,74,68,76,37,98,38,79,85,51,72,57,52,50,49,34,46,48,35,31,48,52,23,45,48,53,31,68,28,39,32,19,36,34,71,66,52,46,49,52,40,52,79,66,70,48,54,65,41,92,58,55,43,73,47,66,77,76,71,50,69,70,56,51,53,52,54,50,51,54,64,66,71,64,68,76,76,80,82,78,78,92,81,132

pLDDT: mean 80.22, std 17.78, range [34.88, 98.25]

Mean predicted aligned error: 14.52 Å

Organism: NCBI:txid63592